Protein AF-A0A6V8CPL1-F1 (afdb_monomer_lite)

Secondary structure (DSSP, 8-state):
---EEEEEEEEPPPTTGGGS-GGGSPPEEEEEEEEE-HHHHTTSPPPEEEE-TTS-EEEEEEEETTS-B--SPPPP-B--SPPPHHHHHS--S--PPPPTHHHHHHHHHHHHHHHHHHHHHHHHHHHHHHHTTPPPSS--EEEETTEEEEHHHHHHHHHHHHHHHHHHHHHHHHHHHHHHHHHSPPPPPEEEE-S--BTTS---EEEE-S---TT------------PPPPHHHHHHHTT--TTSPPSTTPPS---S--STTTS-S-S-S-----

Foldseek 3Di:
DWKKWKKKWFQAAFPPNVVDQSVPADIFMDTPDTRADPVRVLVDQFWDWDADPSGGIITIWMATPVRDTDPDGRDKDFDPDDDDVVVVLFDADDDDDQDCLLVVLVVLQVVLVVVVVVVVVLLVCVVVCVVVVNDDDQQDWDDDDPDTDGSVCVVSVVSNCVSVVSVVVSVVVVVVVVVVCVVPPADGWDKAWDPTDIPPDDTDIDIHRPDDDPPDDDDDDDDDDDDADDDQVRQCVSVVHDPPDDRRPRHDDDDDPQLGQRSPPVPPPPDDNDD

Sequence (275 aa):
MSEWAVIHRVRYPPFDDKRIKADAAPIAETIVKSNLDDDQVLKCLPPYKIQSDQGWLIERVITNQEGADLEKMTVLRVDERPFVELINQQRRGWYILPNNLHRYARSMISAAVIFLLSTLVYLFLEPLLSEIGIPSFGTKSIQIGLLDYPILSIIVVPVIMLPIGLRLVANFVDLKRQQDFFQSPVEQPKIEFSTSIISGQPLKGTIEIPNQLPDWKSMSVHWQVGTLPPSRSALIDISNSTHNSQPPPGLSTPLPHHWEAGLDDGTAGGEDAPL

pLDDT: mean 76.83, std 13.87, range [30.2, 94.12]

Structure (mmCIF, N/CA/C/O backbone):
data_AF-A0A6V8CPL1-F1
#
_entry.id   AF-A0A6V8CPL1-F1
#
loop_
_atom_site.group_PDB
_atom_site.id
_atom_site.type_symbol
_atom_site.label_atom_id
_atom_site.label_alt_id
_atom_site.label_comp_id
_atom_site.label_asym_id
_atom_site.label_entity_id
_atom_site.label_seq_id
_atom_site.pdbx_PDB_ins_code
_atom_site.Cartn_x
_atom_site.Cartn_y
_atom_site.Cartn_z
_atom_site.occupancy
_atom_site.B_iso_or_equiv
_atom_site.auth_seq_id
_atom_site.auth_comp_id
_atom_site.auth_asym_id
_atom_site.auth_atom_id
_atom_site.pdbx_PDB_model_num
ATOM 1 N N . MET A 1 1 ? -35.150 -13.590 30.595 1.00 54.28 1 MET A N 1
ATOM 2 C CA . MET A 1 1 ? -33.932 -12.770 30.491 1.00 54.28 1 MET A CA 1
ATOM 3 C C . MET A 1 1 ? -33.305 -13.147 29.176 1.00 54.28 1 MET A C 1
ATOM 5 O O . MET A 1 1 ? -33.050 -14.327 28.969 1.00 54.28 1 MET A O 1
ATOM 9 N N . SER A 1 2 ? -33.232 -12.198 28.255 1.00 63.59 2 SER A N 1
ATOM 10 C CA . SER A 1 2 ? -32.629 -12.404 26.945 1.00 63.59 2 SER A CA 1
ATOM 11 C C . SER A 1 2 ? -31.120 -12.458 27.144 1.00 63.59 2 SER A C 1
ATOM 13 O O . SER A 1 2 ? -30.519 -11.475 27.561 1.00 63.59 2 SER A O 1
ATOM 15 N N . GLU A 1 3 ? -30.511 -13.614 26.900 1.00 82.75 3 GLU A N 1
ATOM 16 C CA . GLU A 1 3 ? -29.056 -13.713 26.891 1.00 82.75 3 GLU A CA 1
ATOM 17 C C . GLU A 1 3 ? -28.532 -13.382 25.497 1.00 82.75 3 GLU A C 1
ATOM 19 O O . GLU A 1 3 ? -29.014 -13.897 24.483 1.00 82.75 3 GLU A O 1
ATOM 24 N N . TRP A 1 4 ? -27.513 -12.536 25.464 1.00 84.56 4 TRP A N 1
ATOM 25 C CA . TRP A 1 4 ? -26.885 -12.075 24.240 1.00 84.56 4 TRP A CA 1
ATOM 26 C C . TRP A 1 4 ? -25.419 -12.489 24.174 1.00 84.56 4 TRP A C 1
ATOM 28 O O . TRP A 1 4 ? -24.722 -12.604 25.191 1.00 84.56 4 TRP A O 1
ATOM 38 N N . ALA A 1 5 ? -24.936 -12.658 22.949 1.00 87.19 5 ALA A N 1
ATOM 39 C CA . ALA A 1 5 ? -23.548 -12.943 22.637 1.00 87.19 5 ALA A CA 1
ATOM 40 C C . ALA A 1 5 ? -22.991 -11.907 21.655 1.00 87.19 5 ALA A C 1
ATOM 42 O O . ALA A 1 5 ? -23.658 -11.502 20.707 1.00 87.19 5 ALA A O 1
ATOM 43 N N . VAL A 1 6 ? -21.744 -11.493 21.880 1.00 87.81 6 VAL A N 1
ATOM 44 C CA . VAL A 1 6 ? -20.979 -10.645 20.961 1.00 87.81 6 VAL A CA 1
ATOM 45 C C . VAL A 1 6 ? -20.089 -11.545 20.120 1.00 87.81 6 VAL A C 1
ATOM 47 O O . VAL A 1 6 ? -19.146 -12.149 20.640 1.00 87.81 6 VAL A O 1
ATOM 50 N N . ILE A 1 7 ? -20.364 -11.5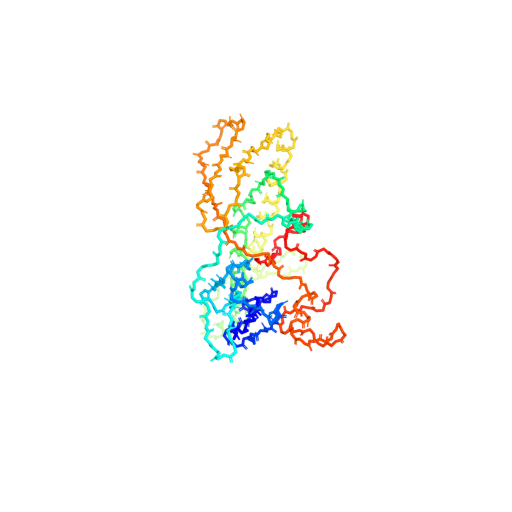88 18.822 1.00 88.62 7 ILE A N 1
ATOM 51 C CA . ILE A 1 7 ? -19.659 -12.407 17.840 1.00 88.62 7 ILE A CA 1
ATOM 52 C C . ILE A 1 7 ? -18.843 -11.483 16.940 1.00 88.62 7 ILE A C 1
ATOM 54 O O . ILE A 1 7 ? -19.349 -10.483 16.426 1.00 88.62 7 ILE A O 1
ATOM 58 N N . HIS A 1 8 ? -17.560 -11.785 16.758 1.00 88.56 8 HIS A N 1
ATOM 59 C CA . HIS A 1 8 ? -16.737 -11.141 15.733 1.00 88.56 8 HIS A CA 1
ATOM 60 C C . HIS A 1 8 ? -16.607 -12.095 14.554 1.00 88.56 8 HIS A C 1
ATOM 62 O O . HIS A 1 8 ? -16.223 -13.250 14.734 1.00 88.56 8 HIS A O 1
ATOM 68 N N . ARG A 1 9 ? -16.927 -11.601 13.359 1.00 88.19 9 ARG A N 1
ATOM 69 C CA . ARG A 1 9 ? -16.790 -12.311 12.089 1.00 88.19 9 ARG A CA 1
ATOM 70 C C . ARG A 1 9 ? -15.708 -11.637 11.266 1.00 88.19 9 ARG A C 1
ATOM 72 O O . ARG A 1 9 ? -15.749 -10.423 11.053 1.00 88.19 9 ARG A O 1
ATOM 79 N N . VAL A 1 10 ? -14.735 -12.416 10.813 1.00 84.75 10 VAL A N 1
ATOM 80 C CA . VAL A 1 10 ? -13.583 -11.910 10.070 1.00 84.75 10 VAL A CA 1
ATOM 81 C C . VAL A 1 10 ? -13.352 -12.760 8.829 1.00 84.75 10 VAL A C 1
ATOM 83 O O . VAL A 1 10 ? -13.203 -13.978 8.891 1.00 84.75 10 VAL A O 1
ATOM 86 N N . ARG A 1 11 ? -13.272 -12.079 7.692 1.00 83.38 11 ARG A N 1
ATOM 87 C CA . ARG A 1 11 ? -12.757 -12.568 6.419 1.00 83.38 11 ARG A CA 1
ATOM 88 C C . ARG A 1 11 ? -11.744 -11.536 5.941 1.00 83.38 11 ARG A C 1
ATOM 90 O O . ARG A 1 11 ? -12.114 -10.509 5.370 1.00 83.38 11 ARG A O 1
ATOM 97 N N . TYR A 1 12 ? -10.479 -11.795 6.240 1.00 74.31 12 TYR A N 1
ATOM 98 C CA . TYR A 1 12 ? -9.392 -10.839 6.051 1.00 74.31 12 TYR A CA 1
ATOM 99 C C . TYR A 1 12 ? -8.564 -11.174 4.799 1.00 74.31 12 TYR A C 1
ATOM 101 O O . TYR A 1 12 ? -8.333 -12.364 4.555 1.00 74.31 12 TYR A O 1
ATOM 109 N N . PRO A 1 13 ? -8.139 -10.170 4.005 1.00 67.38 13 PRO A N 1
ATOM 110 C CA . PRO A 1 13 ? -7.312 -10.402 2.834 1.00 67.38 13 PRO A CA 1
ATOM 111 C C . PRO A 1 13 ? -5.973 -11.053 3.204 1.00 67.38 13 PRO A C 1
ATOM 113 O O . PRO A 1 13 ? -5.341 -10.681 4.193 1.00 67.38 13 PRO A O 1
ATOM 116 N N . PRO A 1 14 ? -5.520 -12.026 2.410 1.00 64.44 14 PRO A N 1
ATOM 117 C CA . PRO A 1 14 ? -4.198 -12.606 2.549 1.00 64.44 14 PRO A CA 1
ATOM 118 C C . PRO A 1 14 ? -3.114 -11.665 2.017 1.00 64.44 14 PRO A C 1
ATOM 120 O O . PRO A 1 14 ? -3.411 -10.691 1.331 1.00 64.44 14 PRO A O 1
ATOM 123 N N . PHE A 1 15 ? -1.844 -12.019 2.244 1.00 56.06 15 PHE A N 1
ATOM 124 C CA . PHE A 1 15 ? -0.691 -11.285 1.695 1.00 56.06 15 PHE A CA 1
ATOM 125 C C . PHE A 1 15 ? -0.731 -11.151 0.157 1.00 56.06 15 PHE A C 1
ATOM 127 O O . PHE A 1 15 ? -0.158 -10.225 -0.404 1.00 56.06 15 PHE A O 1
ATOM 134 N N . ASP A 1 16 ? -1.426 -12.067 -0.524 1.00 60.44 16 ASP A N 1
ATOM 135 C CA . ASP A 1 16 ? -1.647 -12.039 -1.972 1.00 60.44 16 ASP A CA 1
ATOM 136 C C . ASP A 1 16 ? -3.152 -11.990 -2.288 1.00 60.44 16 ASP A C 1
ATOM 138 O O . ASP A 1 16 ? -3.752 -12.928 -2.828 1.00 60.44 16 ASP A O 1
ATOM 142 N N . ASP A 1 17 ? -3.788 -10.898 -1.868 1.00 60.09 17 ASP A N 1
ATOM 143 C CA . ASP A 1 17 ? -5.218 -10.629 -2.040 1.00 60.09 17 ASP A CA 1
ATOM 144 C C . ASP A 1 17 ? -5.657 -10.684 -3.512 1.00 60.09 17 ASP A C 1
ATOM 146 O O . ASP A 1 17 ? -6.741 -11.173 -3.823 1.00 60.09 17 ASP A O 1
ATOM 150 N N . LYS A 1 18 ? -4.776 -10.290 -4.438 1.00 65.81 18 LYS A N 1
ATOM 151 C CA . LYS A 1 18 ? -5.001 -10.335 -5.892 1.00 65.81 18 LYS A CA 1
ATOM 152 C C . LYS A 1 18 ? -5.151 -11.756 -6.442 1.00 65.81 18 LYS A C 1
ATOM 154 O O . LYS A 1 18 ? -5.722 -11.925 -7.521 1.00 65.81 18 LYS A O 1
ATOM 159 N N . ARG A 1 19 ? -4.645 -12.780 -5.747 1.00 66.69 19 ARG A N 1
ATOM 160 C CA . ARG A 1 19 ? -4.747 -14.188 -6.178 1.00 66.69 19 ARG A CA 1
ATOM 161 C C . ARG A 1 19 ? -5.911 -14.943 -5.554 1.00 66.69 19 ARG A C 1
ATOM 163 O O . ARG A 1 19 ? -6.219 -16.042 -6.019 1.00 66.69 19 ARG A O 1
ATOM 170 N N . ILE A 1 20 ? -6.556 -14.392 -4.529 1.00 69.38 20 ILE A N 1
ATOM 171 C CA . ILE A 1 20 ? -7.612 -15.077 -3.782 1.00 69.38 20 ILE A CA 1
ATOM 172 C C . ILE A 1 20 ? -8.948 -14.364 -3.994 1.00 69.38 20 ILE A C 1
ATOM 174 O O . ILE A 1 20 ? -9.094 -13.172 -3.758 1.00 69.38 20 ILE A O 1
ATOM 178 N N . LYS A 1 21 ? -9.962 -15.125 -4.416 1.00 79.44 21 LYS A N 1
ATOM 179 C CA . LYS A 1 21 ? -11.345 -14.635 -4.483 1.00 79.44 21 LYS A CA 1
ATOM 180 C C . LYS A 1 21 ? -11.909 -14.562 -3.066 1.00 79.44 21 LYS A C 1
ATOM 182 O O . LYS A 1 21 ? -12.042 -15.609 -2.432 1.00 79.44 21 LYS A O 1
ATOM 187 N N . ALA A 1 22 ? -12.268 -13.372 -2.586 1.00 81.81 22 ALA A N 1
ATOM 188 C CA . ALA A 1 22 ? -12.713 -13.207 -1.200 1.00 81.81 22 ALA A CA 1
ATOM 189 C C . ALA A 1 22 ? -13.970 -14.034 -0.880 1.00 81.81 22 ALA A C 1
ATOM 191 O O . ALA A 1 22 ? -14.059 -14.616 0.194 1.00 81.81 22 ALA A O 1
ATOM 192 N N . ASP A 1 23 ? -14.903 -14.173 -1.825 1.00 82.00 23 ASP A N 1
ATOM 193 C CA . ASP A 1 23 ? -16.120 -14.976 -1.628 1.00 82.00 23 ASP A CA 1
ATOM 194 C C . ASP A 1 23 ? -15.852 -16.466 -1.391 1.00 82.00 23 ASP A C 1
ATOM 196 O O . ASP A 1 23 ? -16.656 -17.144 -0.754 1.00 82.00 23 ASP A O 1
ATOM 200 N N . ALA A 1 24 ? -14.717 -16.977 -1.876 1.00 79.94 24 ALA A N 1
ATOM 201 C CA . ALA A 1 24 ? -14.298 -18.354 -1.639 1.00 79.94 24 ALA A CA 1
ATOM 202 C C . ALA A 1 24 ? -13.565 -18.527 -0.296 1.00 79.94 24 ALA A C 1
ATOM 204 O O . ALA A 1 24 ? -13.341 -19.661 0.129 1.00 79.94 24 ALA A O 1
ATOM 205 N N . ALA A 1 25 ? -13.175 -17.433 0.368 1.00 78.81 25 ALA A N 1
ATOM 206 C CA . ALA A 1 25 ? -12.501 -17.488 1.657 1.00 78.81 25 ALA A CA 1
ATOM 207 C C . ALA A 1 25 ? -13.517 -17.724 2.797 1.00 78.81 25 ALA A C 1
ATOM 209 O O . ALA A 1 25 ? -14.564 -17.058 2.849 1.00 78.81 25 ALA A O 1
ATOM 210 N N . PRO A 1 26 ? -13.223 -18.648 3.733 1.00 80.88 26 PRO A N 1
ATOM 211 C CA . PRO A 1 26 ? -14.100 -18.905 4.867 1.00 80.88 26 PRO A CA 1
ATOM 212 C C . PRO A 1 26 ? -14.205 -17.667 5.763 1.00 80.88 26 PRO A C 1
ATOM 214 O O . PRO A 1 26 ? -13.250 -16.903 5.911 1.00 80.88 26 PRO A O 1
ATOM 217 N N . ILE A 1 27 ? -15.381 -17.476 6.361 1.00 85.44 27 ILE A N 1
ATOM 218 C CA . ILE A 1 27 ? -15.573 -16.497 7.431 1.00 85.44 27 ILE A CA 1
ATOM 219 C C . ILE A 1 27 ? -15.215 -17.202 8.727 1.00 85.44 27 ILE A C 1
ATOM 221 O O . ILE A 1 27 ? -15.754 -18.265 9.028 1.00 85.44 27 ILE A O 1
ATOM 225 N N . ALA A 1 28 ? -14.295 -16.613 9.473 1.00 82.75 28 ALA A N 1
ATOM 226 C CA . ALA A 1 28 ? -13.903 -17.125 10.763 1.00 82.75 28 ALA A CA 1
ATOM 227 C C . ALA A 1 28 ? -14.633 -16.336 11.859 1.00 82.75 28 ALA A C 1
ATOM 229 O O . ALA A 1 28 ? -14.748 -15.109 11.786 1.00 82.75 28 ALA A O 1
ATOM 230 N N . GLU A 1 29 ? -15.182 -17.052 12.837 1.00 86.25 29 GLU A N 1
ATOM 231 C CA . GLU A 1 29 ? -16.068 -16.495 13.858 1.00 86.25 29 GLU A CA 1
ATOM 232 C C . GLU A 1 29 ? -15.499 -16.747 15.250 1.00 86.25 29 GLU A C 1
ATOM 234 O O . GLU A 1 29 ? -14.996 -17.831 15.542 1.00 86.25 29 GLU A O 1
ATOM 239 N N . THR A 1 30 ? -15.600 -15.754 16.130 1.00 83.69 30 THR A N 1
ATOM 240 C CA . THR A 1 30 ? -15.226 -15.907 17.536 1.00 83.69 30 THR A CA 1
ATOM 241 C C . THR A 1 30 ? -16.237 -15.237 18.454 1.00 83.69 30 THR A C 1
ATOM 243 O O . THR A 1 30 ? -16.719 -14.132 18.183 1.00 83.69 30 THR A O 1
ATOM 246 N N . ILE A 1 31 ? -16.570 -15.916 19.551 1.00 85.25 31 ILE A N 1
ATOM 247 C CA . ILE A 1 31 ? -17.464 -15.399 20.586 1.00 85.25 31 ILE A CA 1
ATOM 248 C C . ILE A 1 31 ? -16.600 -14.664 21.606 1.00 85.25 31 ILE A C 1
ATOM 250 O O . ILE A 1 31 ? -15.838 -15.272 22.352 1.00 85.25 31 ILE A O 1
ATOM 254 N N . VAL A 1 32 ? -16.719 -13.339 21.643 1.00 84.00 32 VAL A N 1
ATOM 255 C CA . VAL A 1 32 ? -15.903 -12.488 22.523 1.00 84.00 32 VAL A CA 1
ATOM 256 C C . VAL A 1 32 ? -16.516 -12.379 23.914 1.00 84.00 32 VAL A C 1
ATOM 258 O O . VAL A 1 32 ? -15.802 -12.307 24.913 1.00 84.00 32 VAL A O 1
ATOM 261 N N . LYS A 1 33 ? -17.848 -12.329 23.983 1.00 83.88 33 LYS A N 1
ATOM 262 C CA . LYS A 1 33 ? -18.622 -12.304 25.229 1.00 83.88 33 LYS A CA 1
ATOM 263 C C . LYS A 1 33 ? -19.918 -13.073 25.030 1.00 83.88 33 LYS A C 1
ATOM 265 O O . LYS A 1 33 ? -20.540 -12.939 23.982 1.00 83.88 33 LYS A O 1
ATOM 270 N N . SER A 1 34 ? -20.331 -13.815 26.045 1.00 84.75 34 SER A N 1
ATOM 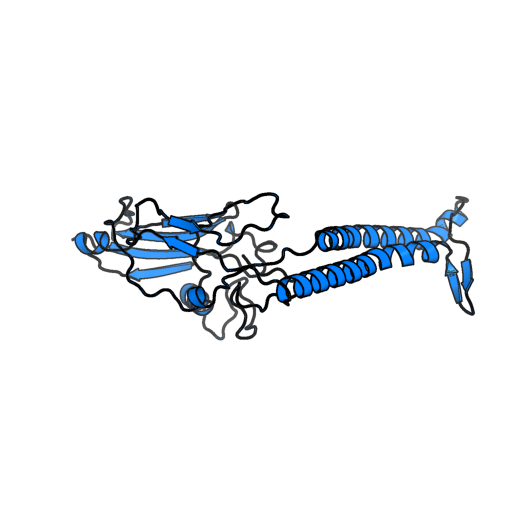271 C CA . SER A 1 34 ? -21.589 -14.561 26.085 1.00 84.75 34 SER A CA 1
ATOM 272 C C . SER A 1 34 ? -22.346 -14.256 27.378 1.00 84.75 34 SER A C 1
ATOM 274 O O . SER A 1 34 ? -21.771 -13.692 28.312 1.00 84.75 34 SER A O 1
ATOM 276 N N . ASN A 1 35 ? -23.619 -14.649 27.428 1.00 83.31 35 ASN A N 1
ATOM 277 C CA . ASN A 1 35 ? -24.498 -14.546 28.599 1.00 83.31 35 ASN A CA 1
ATOM 278 C C . ASN A 1 35 ? -24.653 -13.103 29.108 1.00 83.31 35 ASN A C 1
ATOM 280 O O . ASN A 1 35 ? -24.661 -12.851 30.313 1.00 83.31 35 ASN A O 1
ATOM 284 N N . LEU A 1 36 ? -24.726 -12.145 28.181 1.00 83.44 36 LEU A N 1
ATOM 285 C CA . LEU A 1 36 ? -24.971 -10.745 28.509 1.00 83.44 36 LEU A CA 1
ATOM 286 C C . LEU A 1 36 ? -26.471 -10.511 28.671 1.00 83.44 36 LEU A C 1
ATOM 288 O O . LEU A 1 36 ? -27.246 -10.917 27.811 1.00 83.44 36 LEU A O 1
ATOM 292 N N . ASP A 1 37 ? -26.855 -9.818 29.737 1.00 84.50 37 ASP A N 1
ATOM 293 C CA . ASP A 1 37 ? -28.233 -9.361 29.948 1.00 84.50 37 ASP A CA 1
ATOM 294 C C . ASP A 1 37 ? -28.527 -8.079 29.145 1.00 84.50 37 ASP A C 1
ATOM 296 O O . ASP A 1 37 ? -27.595 -7.387 28.715 1.00 84.50 37 ASP A O 1
ATOM 300 N N . ASP A 1 38 ? -29.801 -7.716 28.980 1.00 80.19 38 ASP A N 1
ATOM 301 C CA . ASP A 1 38 ? -30.233 -6.583 28.137 1.00 80.19 38 ASP A CA 1
ATOM 302 C C . ASP A 1 38 ? -29.496 -5.267 28.488 1.00 80.19 38 ASP A C 1
ATOM 304 O O . ASP A 1 38 ? -28.985 -4.556 27.615 1.00 80.19 38 ASP A O 1
ATOM 308 N N . ASP A 1 39 ? -29.330 -4.983 29.783 1.00 80.94 39 ASP A N 1
ATOM 309 C CA . ASP A 1 39 ? -28.608 -3.803 30.279 1.00 80.94 39 ASP A CA 1
ATOM 310 C C . ASP A 1 39 ? -27.087 -3.868 30.049 1.00 80.94 39 ASP A C 1
ATOM 312 O O . ASP A 1 39 ? -26.409 -2.838 29.947 1.00 80.94 39 ASP A O 1
ATOM 316 N N . GLN A 1 40 ? -26.510 -5.070 30.005 1.00 82.06 40 GLN A N 1
ATOM 317 C CA . GLN A 1 40 ? -25.075 -5.271 29.787 1.00 82.06 40 GLN A CA 1
ATOM 318 C C . GLN A 1 40 ? -24.709 -5.155 28.307 1.00 82.06 40 GLN A C 1
ATOM 320 O O . GLN A 1 40 ? -23.635 -4.649 27.967 1.00 82.06 40 GLN A O 1
ATOM 325 N N . VAL A 1 41 ? -25.614 -5.567 27.423 1.00 81.69 41 VAL A N 1
ATOM 326 C CA . VAL A 1 41 ? -25.470 -5.429 25.972 1.00 81.69 41 VAL A CA 1
ATOM 327 C C . VAL A 1 41 ? -25.446 -3.974 25.555 1.00 81.69 41 VAL A C 1
ATOM 329 O O . VAL A 1 41 ? -24.572 -3.568 24.790 1.00 81.69 41 VAL A O 1
ATOM 332 N N . LEU A 1 42 ? -26.331 -3.159 26.128 1.00 80.25 42 LEU A N 1
ATOM 333 C CA . LEU A 1 42 ? -26.366 -1.720 25.875 1.00 80.25 42 LEU A CA 1
ATOM 334 C C . LEU A 1 42 ? -25.060 -1.008 26.269 1.00 80.25 42 LEU A C 1
ATOM 336 O O . LEU A 1 42 ? -24.765 0.058 25.731 1.00 80.25 42 LEU A O 1
ATOM 340 N N . LYS A 1 43 ? -24.255 -1.603 27.162 1.00 80.00 43 LYS A N 1
ATOM 341 C CA . LYS A 1 43 ? -22.933 -1.101 27.584 1.00 80.00 43 LYS A CA 1
ATOM 342 C C . LYS A 1 43 ? -21.771 -1.605 26.718 1.00 80.00 43 LYS A C 1
ATOM 344 O O . LYS A 1 43 ? -20.628 -1.185 26.932 1.00 80.00 43 LYS A O 1
ATOM 349 N N . CYS A 1 44 ? -22.022 -2.521 25.783 1.00 80.19 44 CYS A N 1
ATOM 350 C CA . CYS A 1 44 ? -21.011 -3.024 24.857 1.00 80.19 44 CYS A CA 1
ATOM 351 C C . CYS A 1 44 ? -20.762 -2.042 23.704 1.00 80.19 44 CYS A C 1
ATOM 353 O O . CYS A 1 44 ? -21.515 -1.099 23.473 1.00 80.19 44 CYS A O 1
ATOM 355 N N . LEU A 1 45 ? -19.662 -2.248 22.978 1.00 79.38 45 LEU A N 1
ATOM 356 C CA . LEU A 1 45 ? -19.396 -1.480 21.762 1.00 79.38 45 LEU A CA 1
ATOM 357 C C . LEU A 1 45 ? -20.436 -1.827 20.692 1.00 79.38 45 LEU A C 1
ATOM 359 O O . LEU A 1 45 ? -20.848 -2.989 20.629 1.00 79.38 45 LEU A O 1
ATOM 363 N N . PRO A 1 46 ? -20.812 -0.868 19.832 1.00 81.81 46 PRO A N 1
ATOM 364 C CA . PRO A 1 46 ? -21.883 -1.082 18.876 1.00 81.81 46 PRO A CA 1
ATOM 365 C C . PRO A 1 46 ? -21.531 -2.169 17.854 1.00 81.81 46 PRO A C 1
ATOM 367 O O . PRO A 1 46 ? -20.335 -2.409 17.593 1.00 81.81 46 PRO A O 1
ATOM 370 N N . PRO A 1 47 ? -22.557 -2.819 17.274 1.00 85.19 47 PRO A N 1
ATOM 371 C CA . PRO A 1 47 ? -22.370 -3.645 16.096 1.00 85.19 47 PRO A CA 1
ATOM 372 C C . PRO A 1 47 ? -21.853 -2.773 14.948 1.00 85.19 47 PRO A C 1
ATOM 374 O O . PRO A 1 47 ? -22.196 -1.595 14.828 1.00 85.19 47 PRO A O 1
ATOM 377 N N . TYR A 1 48 ? -20.983 -3.338 14.122 1.00 85.56 48 TYR A N 1
ATOM 378 C CA . TYR A 1 48 ? -20.455 -2.650 12.949 1.00 85.56 48 TYR A CA 1
ATOM 379 C C . TYR A 1 48 ? -20.142 -3.659 11.859 1.00 85.56 48 TYR A C 1
ATOM 381 O O . TYR A 1 48 ? -19.837 -4.816 12.149 1.00 85.56 48 TYR A O 1
ATOM 389 N N . LYS A 1 49 ? -20.162 -3.190 10.614 1.00 87.31 49 LYS A N 1
ATOM 390 C CA . LYS A 1 49 ? -19.803 -3.979 9.444 1.00 87.31 49 LYS A CA 1
ATOM 391 C C . LYS A 1 49 ? -18.940 -3.140 8.512 1.00 87.31 49 LYS A C 1
ATOM 393 O O . LYS A 1 49 ? -19.387 -2.113 8.011 1.00 87.31 49 LYS A O 1
ATOM 398 N N . ILE A 1 50 ? -17.706 -3.579 8.296 1.00 85.38 50 ILE A N 1
ATOM 399 C CA . ILE A 1 50 ? -16.799 -3.042 7.281 1.00 85.38 50 ILE A CA 1
ATOM 400 C C . ILE A 1 50 ? -16.652 -4.125 6.220 1.00 85.38 50 ILE A C 1
ATOM 402 O O . ILE A 1 50 ? -16.142 -5.208 6.506 1.00 85.38 50 ILE A O 1
ATOM 406 N N . GLN A 1 51 ? -17.123 -3.843 5.009 1.00 86.56 51 GLN A N 1
ATOM 407 C CA . GLN A 1 51 ? -17.078 -4.777 3.890 1.00 86.56 51 GLN A CA 1
ATOM 408 C C . GLN A 1 51 ? -16.460 -4.096 2.669 1.00 86.56 51 GLN A C 1
ATOM 410 O O . GLN A 1 51 ? -16.786 -2.948 2.375 1.00 86.56 51 GLN A O 1
ATOM 415 N N . SER A 1 52 ? -15.570 -4.801 1.973 1.00 83.81 52 SER A N 1
ATOM 416 C CA . SER A 1 52 ? -15.023 -4.352 0.691 1.00 83.81 52 SER A CA 1
ATOM 417 C C . SER A 1 52 ? -15.872 -4.838 -0.481 1.00 83.81 52 SER A C 1
ATOM 419 O O . SER A 1 52 ? -16.544 -5.868 -0.386 1.00 83.81 52 SER A O 1
ATOM 421 N N . ASP A 1 53 ? -15.758 -4.155 -1.621 1.00 84.25 53 ASP A N 1
ATOM 422 C CA . ASP A 1 53 ? -16.417 -4.548 -2.877 1.00 84.25 53 ASP A CA 1
ATOM 423 C C . ASP A 1 53 ? -16.020 -5.956 -3.343 1.00 84.25 53 ASP A C 1
ATOM 425 O O . ASP A 1 53 ? -16.784 -6.629 -4.026 1.00 84.25 53 ASP A O 1
ATOM 429 N N . GLN A 1 54 ? -14.821 -6.412 -2.964 1.00 81.75 54 GLN A N 1
ATOM 430 C CA . GLN A 1 54 ? -14.312 -7.740 -3.308 1.00 81.75 54 GLN A CA 1
ATOM 431 C C . GLN A 1 54 ? -14.897 -8.851 -2.429 1.00 81.75 54 GLN A C 1
ATOM 433 O O . GLN A 1 54 ? -14.733 -10.017 -2.769 1.00 81.75 54 GLN A O 1
ATOM 438 N N . GLY A 1 55 ? -15.546 -8.507 -1.308 1.00 83.50 55 GLY A N 1
ATOM 439 C CA . GLY A 1 55 ? -16.150 -9.460 -0.375 1.00 83.50 55 GLY A CA 1
ATOM 440 C C . GLY A 1 55 ? -15.359 -9.703 0.916 1.00 83.50 55 GLY A C 1
ATOM 441 O O . GLY A 1 55 ? -15.750 -10.575 1.692 1.00 83.50 55 GLY A O 1
ATOM 442 N N . TRP A 1 56 ? -14.276 -8.955 1.176 1.00 84.88 56 TRP A N 1
ATOM 443 C CA . TRP A 1 56 ? -13.585 -8.962 2.479 1.00 84.88 56 TRP A CA 1
ATOM 444 C C . TRP A 1 56 ? -14.471 -8.327 3.547 1.00 84.88 56 TRP A C 1
ATOM 446 O O . TRP A 1 56 ? -15.153 -7.344 3.263 1.00 84.88 56 TRP A O 1
ATOM 456 N N . LEU A 1 57 ? -14.468 -8.875 4.761 1.00 86.88 57 LEU A N 1
ATOM 457 C CA . LEU A 1 57 ? -15.453 -8.541 5.787 1.00 86.88 57 LEU A CA 1
ATOM 458 C C . LEU A 1 57 ? -14.822 -8.519 7.176 1.00 86.88 57 LEU A C 1
ATOM 460 O O . LEU A 1 57 ? -14.156 -9.468 7.581 1.00 86.88 57 LEU A O 1
ATOM 464 N N . ILE A 1 58 ? -15.105 -7.467 7.936 1.00 86.00 58 ILE A N 1
ATOM 465 C CA . ILE A 1 58 ? -14.895 -7.432 9.380 1.00 86.00 58 ILE A CA 1
ATOM 466 C C . ILE A 1 58 ? -16.178 -6.917 10.012 1.00 86.00 58 ILE A C 1
ATOM 468 O O . ILE A 1 58 ? -16.646 -5.818 9.705 1.00 86.00 58 ILE A O 1
ATOM 472 N N . GLU A 1 59 ? -16.758 -7.727 10.884 1.00 87.81 59 GLU A N 1
ATOM 473 C CA . GLU A 1 59 ? -18.071 -7.478 11.449 1.00 87.81 59 GLU A CA 1
ATOM 474 C C . GLU A 1 59 ? -18.104 -7.830 12.937 1.00 87.81 59 GLU A C 1
ATOM 476 O O . GLU A 1 59 ? -17.534 -8.827 13.386 1.00 87.81 59 GLU A O 1
ATOM 481 N N . ARG A 1 60 ? -18.803 -6.999 13.710 1.00 88.06 60 ARG A N 1
ATOM 482 C CA . ARG A 1 60 ? -19.249 -7.325 15.062 1.00 88.06 60 ARG A CA 1
ATOM 483 C C . ARG A 1 60 ? -20.762 -7.441 15.042 1.00 88.06 60 ARG A C 1
ATOM 485 O O . ARG A 1 60 ? -21.437 -6.431 14.854 1.00 88.06 60 ARG A O 1
ATOM 492 N N . VAL A 1 61 ? -21.258 -8.641 15.314 1.00 88.31 61 VAL A N 1
ATOM 493 C CA . VAL A 1 61 ? -22.683 -8.929 15.480 1.00 88.31 61 VAL A CA 1
ATOM 494 C C . VAL A 1 61 ? -22.976 -9.141 16.959 1.00 88.31 61 VAL A C 1
ATOM 496 O O . VAL A 1 61 ? -22.143 -9.661 17.706 1.00 88.31 61 VAL A O 1
ATOM 499 N N . ILE A 1 62 ? -24.152 -8.707 17.395 1.00 87.00 62 ILE A N 1
ATOM 500 C CA . ILE A 1 62 ? -24.676 -9.005 18.723 1.00 87.00 62 ILE A CA 1
ATOM 501 C C . ILE A 1 62 ? -25.972 -9.783 18.513 1.00 87.00 62 ILE A C 1
ATOM 503 O O . ILE A 1 62 ? -26.953 -9.208 18.059 1.00 87.00 62 ILE A O 1
ATOM 507 N N . THR A 1 63 ? -25.956 -11.072 18.825 1.00 86.50 63 THR A N 1
ATOM 508 C CA . THR A 1 63 ? -27.075 -12.006 18.617 1.00 86.50 63 THR A CA 1
ATOM 509 C C . THR A 1 63 ? -27.674 -12.427 19.949 1.00 86.50 63 THR A C 1
ATOM 511 O O . THR A 1 63 ? -26.928 -12.689 20.897 1.00 86.50 63 THR A O 1
ATOM 514 N N . ASN A 1 64 ? -29.000 -12.542 20.022 1.00 84.50 64 ASN A N 1
ATOM 515 C CA . ASN A 1 64 ? -29.673 -13.205 21.141 1.00 84.50 64 ASN A CA 1
ATOM 516 C C . ASN A 1 64 ? -29.712 -14.739 20.949 1.00 84.50 64 ASN A C 1
ATOM 518 O O . ASN A 1 64 ? -29.367 -15.260 19.886 1.00 84.50 64 ASN A O 1
ATOM 522 N N . GLN A 1 65 ? -30.170 -15.474 21.968 1.00 75.25 65 GLN A N 1
ATOM 523 C CA . GLN A 1 65 ? -30.372 -16.934 21.889 1.00 75.25 65 GLN A CA 1
ATOM 524 C C . GLN A 1 65 ? -31.376 -17.382 20.805 1.00 75.25 65 GLN A C 1
ATOM 526 O O . GLN A 1 65 ? -31.328 -18.527 20.364 1.00 75.25 65 GLN A O 1
ATOM 531 N N . GLU A 1 66 ? -32.275 -16.499 20.368 1.00 72.06 66 GLU A N 1
ATOM 532 C CA . GLU A 1 66 ? -33.283 -16.765 19.331 1.00 72.06 66 GLU A CA 1
ATOM 533 C C . GLU A 1 66 ? -32.759 -16.480 17.908 1.00 72.06 66 GLU A C 1
ATOM 535 O O . GLU A 1 66 ? -33.486 -16.659 16.933 1.00 72.06 66 GLU A O 1
ATOM 540 N N . GLY A 1 67 ? -31.496 -16.055 17.773 1.00 73.94 67 GLY A N 1
ATOM 541 C CA . GLY A 1 67 ? -30.859 -15.729 16.496 1.00 73.94 67 GLY A CA 1
ATOM 542 C C . GLY A 1 67 ? -31.223 -14.353 15.929 1.00 73.94 67 GLY A C 1
ATOM 543 O O . GLY A 1 67 ? -30.920 -14.084 14.770 1.00 73.94 67 GLY A O 1
ATOM 544 N N . ALA A 1 68 ? -31.866 -13.487 16.712 1.00 78.00 68 ALA A N 1
ATOM 545 C CA . ALA A 1 68 ? -32.133 -12.104 16.341 1.00 78.00 68 ALA A CA 1
ATOM 546 C C . ALA A 1 68 ? -30.918 -11.210 16.633 1.00 78.00 68 ALA A C 1
ATOM 548 O O . ALA A 1 68 ? -30.370 -11.216 17.742 1.00 78.00 68 ALA A O 1
ATOM 549 N N . ASP A 1 69 ? -30.539 -10.412 15.638 1.00 80.69 69 ASP A N 1
ATOM 550 C CA . ASP A 1 69 ? -29.464 -9.430 15.743 1.00 80.69 69 ASP A CA 1
ATOM 551 C C . ASP A 1 69 ? -29.950 -8.155 16.445 1.00 80.69 69 ASP A C 1
ATOM 553 O O . ASP A 1 69 ? -31.064 -7.667 16.229 1.00 80.69 69 ASP A O 1
ATOM 557 N N . LEU A 1 70 ? -29.091 -7.561 17.272 1.00 76.44 70 LEU A N 1
ATOM 558 C CA . LEU A 1 70 ? -29.337 -6.242 17.837 1.00 76.44 70 LEU A CA 1
ATOM 559 C C . LEU A 1 70 ? -29.134 -5.175 16.752 1.00 76.44 70 LEU A C 1
ATOM 561 O O . LEU A 1 70 ? -28.020 -4.715 16.516 1.00 76.44 70 LEU A O 1
ATOM 565 N N . GLU A 1 71 ? -30.222 -4.722 16.138 1.00 67.88 71 GLU A N 1
ATOM 566 C CA . GLU A 1 71 ? -30.180 -3.616 15.165 1.00 67.88 71 GLU A CA 1
ATOM 567 C C . GLU A 1 71 ? -29.947 -2.242 15.821 1.00 67.88 71 GLU A C 1
ATOM 569 O O . GLU A 1 71 ? -29.598 -1.264 15.157 1.00 67.88 71 GLU A O 1
ATOM 574 N N . LYS A 1 72 ? -30.151 -2.134 17.139 1.00 70.06 72 LYS A N 1
ATOM 575 C CA . LYS A 1 72 ? -30.035 -0.866 17.867 1.00 70.06 72 LYS A CA 1
ATOM 576 C C . LYS A 1 72 ? -28.580 -0.523 18.179 1.00 70.06 72 LYS A C 1
ATOM 578 O O . LYS A 1 72 ? -27.807 -1.360 18.640 1.00 70.06 72 LYS A O 1
ATOM 583 N N . MET A 1 73 ? -28.243 0.757 18.014 1.00 68.94 73 MET A N 1
ATOM 584 C CA . MET A 1 73 ? -26.969 1.308 18.473 1.00 68.94 73 MET A CA 1
ATOM 585 C C . MET A 1 73 ? -26.864 1.177 19.998 1.00 68.94 73 MET A C 1
ATOM 587 O O . MET A 1 73 ? -27.825 1.467 20.716 1.00 68.94 73 MET A O 1
ATOM 591 N N . THR A 1 74 ? -25.698 0.761 20.494 1.00 77.94 74 THR A N 1
ATOM 592 C CA . THR A 1 74 ? -25.422 0.743 21.935 1.00 77.94 74 THR A CA 1
ATOM 593 C C . THR A 1 74 ? -25.292 2.167 22.486 1.00 77.94 74 THR A C 1
ATOM 595 O O . THR A 1 74 ? -25.277 3.151 21.738 1.00 77.94 74 THR A O 1
ATOM 598 N N . VAL A 1 75 ? -25.240 2.305 23.812 1.00 79.00 75 VAL A N 1
ATOM 599 C CA . VAL A 1 75 ? -25.164 3.617 24.468 1.00 79.00 75 VAL A CA 1
ATOM 600 C C . VAL A 1 75 ? -23.870 4.335 24.073 1.00 79.00 75 VAL A C 1
ATOM 602 O O . VAL A 1 75 ? -22.796 3.732 24.029 1.00 79.00 75 VAL A O 1
ATOM 605 N N . LEU A 1 76 ? -23.977 5.644 23.812 1.00 76.56 76 LEU A N 1
ATOM 606 C CA . LEU A 1 76 ? -22.833 6.516 23.537 1.00 76.56 76 LEU A CA 1
ATOM 607 C C . LEU A 1 76 ? -21.809 6.397 24.673 1.00 76.56 76 LEU A C 1
ATOM 609 O O . LEU A 1 76 ? -22.139 6.592 25.845 1.00 76.56 76 LEU A O 1
ATOM 613 N N . ARG A 1 77 ? -20.559 6.094 24.330 1.00 76.62 77 ARG A N 1
ATOM 614 C CA . ARG A 1 77 ? -19.493 5.887 25.311 1.00 76.62 77 ARG A CA 1
ATOM 615 C C . ARG A 1 77 ? -18.166 6.426 24.794 1.00 76.62 77 ARG A C 1
ATOM 617 O O . ARG A 1 77 ? -17.902 6.389 23.591 1.00 76.62 77 ARG A O 1
ATOM 624 N N . VAL A 1 78 ? -17.341 6.889 25.727 1.00 75.38 78 VAL A N 1
ATOM 625 C CA . VAL A 1 78 ? -15.913 7.137 25.515 1.00 75.38 78 VAL A CA 1
ATOM 626 C C . VAL A 1 78 ? -15.164 5.811 25.646 1.00 75.38 78 VAL A C 1
ATOM 628 O O . VAL A 1 78 ? -15.338 5.079 26.625 1.00 75.38 78 VAL A O 1
ATOM 631 N N . ASP A 1 79 ? -14.358 5.473 24.644 1.00 74.62 79 ASP A N 1
ATOM 632 C CA . ASP A 1 79 ? -13.465 4.322 24.737 1.00 74.62 79 ASP A CA 1
ATOM 633 C C . ASP A 1 79 ? -12.220 4.717 25.538 1.00 74.62 79 ASP A C 1
ATOM 635 O O . ASP A 1 79 ? -11.404 5.512 25.084 1.00 74.62 79 ASP A O 1
ATOM 639 N N . GLU A 1 80 ? -12.109 4.191 26.755 1.00 75.06 80 GLU A N 1
ATOM 640 C CA . GLU A 1 80 ? -10.994 4.460 27.675 1.00 75.06 80 GLU A CA 1
ATOM 641 C C . GLU A 1 80 ? -9.884 3.406 27.567 1.00 75.06 80 GLU A C 1
ATOM 643 O O . GLU A 1 80 ? -8.902 3.445 28.311 1.00 75.06 80 GLU A O 1
ATOM 648 N N . ARG A 1 81 ? -10.040 2.416 26.677 1.00 77.25 81 ARG A N 1
ATOM 649 C CA . ARG A 1 81 ? -9.028 1.375 26.504 1.00 77.25 81 ARG A CA 1
ATOM 650 C C . ARG A 1 81 ? -7.747 2.000 25.950 1.00 77.25 81 ARG A C 1
ATOM 652 O O . ARG A 1 81 ? -7.825 2.831 25.043 1.00 77.25 81 ARG A O 1
ATOM 659 N N . PRO A 1 82 ? -6.569 1.594 26.453 1.00 75.88 82 PRO A N 1
ATOM 660 C CA . PRO A 1 82 ? -5.320 2.064 25.886 1.00 75.88 82 PRO A CA 1
ATOM 661 C C . PRO A 1 82 ? -5.243 1.640 24.420 1.00 75.88 82 PRO A C 1
ATOM 663 O O . PRO A 1 82 ? -5.632 0.526 24.055 1.00 75.88 82 PRO A O 1
ATOM 666 N N . PHE A 1 83 ? -4.726 2.534 23.583 1.00 73.00 83 PHE A N 1
ATOM 667 C CA . PHE A 1 83 ? -4.374 2.176 22.219 1.00 73.00 83 PHE A CA 1
ATOM 668 C C . PHE A 1 83 ? -3.342 1.045 22.230 1.00 73.00 83 PHE A C 1
ATOM 670 O O . PHE A 1 83 ? -2.458 1.001 23.088 1.00 73.00 83 PHE A O 1
ATOM 677 N N . VAL A 1 84 ? -3.463 0.124 21.273 1.00 75.00 84 VAL A N 1
ATOM 678 C CA . VAL A 1 84 ? -2.469 -0.937 21.087 1.00 75.00 84 VAL A CA 1
ATOM 679 C C . VAL A 1 84 ? -1.126 -0.336 20.679 1.00 75.00 84 VAL A C 1
ATOM 681 O O . VAL A 1 84 ? -1.078 0.717 20.041 1.00 75.00 84 VAL A O 1
ATOM 684 N N . GLU A 1 85 ? -0.033 -1.020 21.017 1.00 71.12 85 GLU A N 1
ATOM 685 C CA . GLU A 1 85 ? 1.324 -0.517 20.782 1.00 71.12 85 GLU A CA 1
ATOM 686 C C . GLU A 1 85 ? 1.588 -0.179 19.308 1.00 71.12 85 GLU A C 1
ATOM 688 O O . GLU A 1 85 ? 2.189 0.855 19.026 1.00 71.12 85 GLU A O 1
ATOM 693 N N . LEU A 1 86 ? 1.023 -0.961 18.380 1.00 69.56 86 LEU A N 1
ATOM 694 C CA . LEU A 1 86 ? 1.075 -0.710 16.937 1.00 69.56 86 LEU A CA 1
ATOM 695 C C . LEU A 1 86 ? 0.688 0.735 16.570 1.00 69.56 86 LEU A C 1
ATOM 697 O O . LEU A 1 86 ? 1.330 1.341 15.722 1.00 69.56 86 LEU A O 1
ATOM 701 N N . ILE A 1 87 ? -0.310 1.334 17.235 1.00 71.38 87 ILE A N 1
ATOM 702 C CA . ILE A 1 87 ? -0.733 2.726 16.976 1.00 71.38 87 ILE A CA 1
ATOM 703 C C . ILE A 1 87 ? 0.349 3.728 17.395 1.00 71.38 87 ILE A C 1
ATOM 705 O O . ILE A 1 87 ? 0.517 4.767 16.760 1.00 71.38 87 ILE A O 1
ATOM 709 N N . ASN A 1 88 ? 1.091 3.434 18.461 1.00 69.31 88 ASN A N 1
ATOM 710 C CA . ASN A 1 88 ? 2.197 4.283 18.905 1.00 69.31 88 ASN A CA 1
ATOM 711 C C . ASN A 1 88 ? 3.429 4.116 18.011 1.00 69.31 88 ASN A C 1
ATOM 713 O O . ASN A 1 88 ? 4.213 5.053 17.879 1.00 69.31 88 ASN A O 1
ATOM 717 N N . GLN A 1 89 ? 3.577 2.947 17.389 1.00 66.81 89 GLN A N 1
ATOM 718 C CA . GLN A 1 89 ? 4.630 2.663 16.422 1.00 66.81 89 GLN A CA 1
ATOM 719 C C . GLN A 1 89 ? 4.296 3.176 15.009 1.00 66.81 89 GLN A C 1
ATOM 721 O O . GLN A 1 89 ? 5.186 3.252 14.159 1.00 66.81 89 GLN A O 1
ATOM 726 N N . GLN A 1 90 ? 3.044 3.581 14.748 1.00 66.25 90 GLN A N 1
ATOM 727 C CA . GLN A 1 90 ? 2.685 4.237 13.495 1.00 66.25 90 GLN A CA 1
ATOM 728 C C . GLN A 1 90 ? 3.507 5.509 13.315 1.00 66.25 90 GLN A C 1
ATOM 730 O O . GLN A 1 90 ? 3.529 6.421 14.145 1.00 66.25 90 GLN A O 1
ATOM 735 N N . ARG A 1 91 ? 4.177 5.567 12.174 1.00 64.00 91 ARG A N 1
ATOM 736 C CA . ARG A 1 91 ? 5.066 6.653 11.800 1.00 64.00 91 ARG A CA 1
ATOM 737 C C . ARG A 1 91 ? 4.297 7.976 11.677 1.00 64.00 91 ARG A C 1
ATOM 739 O O . ARG A 1 91 ? 3.414 8.135 10.830 1.00 64.00 91 ARG A O 1
ATOM 746 N N . ARG A 1 92 ? 4.688 8.958 12.489 1.00 68.38 92 ARG A N 1
ATOM 747 C CA . ARG A 1 92 ? 4.181 10.336 12.440 1.00 68.38 92 ARG A CA 1
ATOM 748 C C . ARG A 1 92 ? 5.233 11.242 11.821 1.00 68.38 92 ARG A C 1
ATOM 750 O O . ARG A 1 92 ? 6.378 11.242 12.265 1.00 68.38 92 ARG A O 1
ATOM 757 N N . GLY A 1 93 ? 4.845 12.030 10.824 1.00 72.19 93 GLY A N 1
ATOM 758 C CA . GLY A 1 93 ? 5.734 13.018 10.225 1.00 72.19 93 GLY A CA 1
ATOM 759 C C . GLY A 1 93 ? 5.515 13.207 8.734 1.00 72.19 93 GLY A C 1
ATOM 760 O O . GLY A 1 93 ? 4.481 12.841 8.176 1.00 72.19 93 GLY A O 1
ATOM 761 N N . TRP A 1 94 ? 6.513 13.817 8.110 1.00 77.56 94 TRP A N 1
ATOM 762 C CA . TRP A 1 94 ? 6.524 14.105 6.686 1.00 77.56 94 TRP A CA 1
ATOM 763 C C . TRP A 1 94 ? 7.033 12.908 5.890 1.00 77.56 94 TRP A C 1
ATOM 765 O O . TRP A 1 94 ? 7.997 12.254 6.282 1.00 77.56 94 TRP A O 1
ATOM 775 N N . TYR A 1 95 ? 6.415 12.681 4.734 1.00 77.00 95 TYR A N 1
ATOM 776 C CA . TYR A 1 95 ? 6.868 11.698 3.760 1.00 77.00 95 TYR A CA 1
ATOM 777 C C . TYR A 1 95 ? 7.145 12.374 2.437 1.00 77.00 95 TYR A C 1
ATOM 779 O O . TYR A 1 95 ? 6.366 13.203 1.961 1.00 77.00 95 TYR A O 1
ATOM 787 N N . ILE A 1 96 ? 8.246 11.970 1.819 1.00 79.12 96 ILE A N 1
ATOM 788 C CA . ILE A 1 96 ? 8.560 12.364 0.457 1.00 79.12 96 ILE A CA 1
ATOM 789 C C . ILE A 1 96 ? 7.914 11.334 -0.454 1.00 79.12 96 ILE A C 1
ATOM 791 O O . ILE A 1 96 ? 8.241 10.149 -0.404 1.00 79.12 96 ILE A O 1
ATOM 795 N N . LEU A 1 97 ? 6.984 11.791 -1.287 1.00 80.19 97 LEU A N 1
ATOM 796 C CA . LEU A 1 97 ? 6.406 10.933 -2.310 1.00 80.19 97 LEU A CA 1
ATOM 797 C C . LEU A 1 97 ? 7.490 10.551 -3.329 1.00 80.19 97 LEU A C 1
ATOM 799 O O . LEU A 1 97 ? 8.241 11.431 -3.775 1.00 80.19 97 LEU A O 1
ATOM 803 N N . PRO A 1 98 ? 7.560 9.268 -3.727 1.00 77.62 98 PRO A N 1
ATOM 804 C CA . PRO A 1 98 ? 8.540 8.813 -4.698 1.00 77.62 98 PRO A CA 1
ATOM 805 C C . PRO A 1 98 ? 8.335 9.533 -6.028 1.00 77.62 98 PRO A C 1
ATOM 807 O O . PRO A 1 98 ? 7.216 9.894 -6.411 1.00 77.62 98 PRO A O 1
ATOM 810 N N . ASN A 1 99 ? 9.418 9.732 -6.769 1.00 82.62 99 ASN A N 1
ATOM 811 C CA . ASN A 1 99 ? 9.327 10.369 -8.071 1.00 82.62 99 ASN A CA 1
ATOM 812 C C . ASN A 1 99 ? 8.461 9.549 -9.053 1.00 82.62 99 ASN A C 1
ATOM 814 O O . ASN A 1 99 ? 8.589 8.330 -9.174 1.00 82.62 99 ASN A O 1
ATOM 818 N N . ASN A 1 100 ? 7.630 10.239 -9.843 1.00 85.12 100 ASN A N 1
ATOM 819 C CA . ASN A 1 100 ? 6.839 9.648 -10.926 1.00 85.12 100 ASN A CA 1
ATOM 820 C C . ASN A 1 100 ? 7.690 8.896 -11.970 1.00 85.12 100 ASN A C 1
ATOM 822 O O . ASN A 1 100 ? 7.158 8.036 -12.671 1.00 85.12 100 ASN A O 1
ATOM 826 N N . LEU A 1 101 ? 8.999 9.169 -12.060 1.00 85.50 101 LEU A N 1
ATOM 827 C CA . LEU A 1 101 ? 9.940 8.406 -12.891 1.00 85.50 101 LEU A CA 1
ATOM 828 C C . LEU A 1 101 ? 9.909 6.897 -12.606 1.00 85.50 101 LEU A C 1
ATOM 830 O O . LEU A 1 101 ? 10.023 6.111 -13.544 1.00 85.50 101 LEU A O 1
ATOM 834 N N . HIS A 1 102 ? 9.660 6.477 -11.362 1.00 83.62 102 HIS A N 1
ATOM 835 C CA . HIS A 1 102 ? 9.509 5.056 -11.020 1.00 83.62 102 HIS A CA 1
ATOM 836 C C . HIS A 1 102 ? 8.321 4.405 -11.729 1.00 83.62 102 HIS A C 1
ATOM 838 O O . HIS A 1 102 ? 8.417 3.267 -12.193 1.00 83.62 102 HIS A O 1
ATOM 844 N N . ARG A 1 103 ? 7.209 5.140 -11.866 1.00 84.88 103 ARG A N 1
ATOM 845 C CA . ARG A 1 103 ? 6.011 4.675 -12.578 1.00 84.88 103 ARG A CA 1
ATOM 846 C C . ARG A 1 103 ? 6.309 4.468 -14.061 1.00 84.88 103 ARG A C 1
ATOM 848 O O . ARG A 1 103 ? 5.960 3.423 -14.605 1.00 84.88 103 ARG A O 1
ATOM 855 N N . TYR A 1 104 ? 6.974 5.437 -14.689 1.00 86.25 104 TYR A N 1
ATOM 856 C CA . TYR A 1 104 ? 7.367 5.351 -16.097 1.00 86.25 104 TYR A CA 1
ATOM 857 C C . TYR A 1 104 ? 8.387 4.233 -16.340 1.00 86.25 104 TYR A C 1
ATOM 859 O O . TYR A 1 104 ? 8.251 3.479 -17.299 1.00 86.25 104 TYR A O 1
ATOM 867 N N . ALA A 1 105 ? 9.365 4.066 -15.444 1.00 86.62 105 ALA A N 1
ATOM 868 C CA . ALA A 1 105 ? 10.334 2.976 -15.533 1.00 86.62 105 ALA A CA 1
ATOM 869 C C . ALA A 1 105 ? 9.626 1.620 -15.498 1.00 86.62 105 ALA A C 1
ATOM 871 O O . ALA A 1 105 ? 9.894 0.764 -16.337 1.00 86.62 105 ALA A O 1
ATOM 872 N N . ARG A 1 106 ? 8.670 1.448 -14.574 1.00 85.25 106 ARG A N 1
ATOM 873 C CA . ARG A 1 106 ? 7.899 0.210 -14.423 1.00 85.25 106 ARG A CA 1
ATOM 874 C C . ARG A 1 106 ? 7.063 -0.113 -15.660 1.00 85.25 106 ARG A C 1
ATOM 876 O O . ARG A 1 106 ? 7.109 -1.250 -16.118 1.00 85.25 106 ARG A O 1
ATOM 883 N N . SER A 1 107 ? 6.322 0.851 -16.214 1.00 85.12 107 SER A N 1
ATOM 884 C CA . SER A 1 107 ? 5.485 0.588 -17.397 1.00 85.12 107 SER A CA 1
ATOM 885 C C . SER A 1 107 ? 6.315 0.237 -18.635 1.00 85.12 107 SER A C 1
ATOM 887 O O . SER A 1 107 ? 5.906 -0.588 -19.451 1.00 85.12 107 SER A O 1
ATOM 889 N N . MET A 1 108 ? 7.509 0.815 -18.752 1.00 89.25 108 MET A N 1
ATOM 890 C CA . MET A 1 108 ? 8.403 0.596 -19.881 1.00 89.25 108 MET A CA 1
ATOM 891 C C . MET A 1 108 ? 9.073 -0.781 -19.876 1.00 89.25 108 MET A C 1
ATOM 893 O O . MET A 1 108 ? 9.422 -1.264 -20.949 1.00 89.25 108 MET A O 1
ATOM 897 N N . ILE A 1 109 ? 9.214 -1.443 -18.717 1.00 88.81 109 ILE A N 1
ATOM 898 C CA . ILE A 1 109 ? 9.747 -2.818 -18.644 1.00 88.81 109 ILE A CA 1
ATOM 899 C C . ILE A 1 109 ? 8.899 -3.748 -19.509 1.00 88.81 109 ILE A C 1
ATOM 901 O O . ILE A 1 109 ? 9.434 -4.438 -20.372 1.00 88.81 109 ILE A O 1
ATOM 905 N N . SER A 1 110 ? 7.577 -3.724 -19.335 1.00 87.75 110 SER A N 1
ATOM 906 C CA . SER A 1 110 ? 6.672 -4.573 -20.112 1.00 87.75 110 SER A CA 1
ATOM 907 C C . SER A 1 110 ? 6.781 -4.293 -21.612 1.00 87.75 110 SER A C 1
ATOM 909 O O . SER A 1 110 ? 6.860 -5.226 -22.406 1.00 87.75 110 SER A O 1
ATOM 911 N N . ALA A 1 111 ? 6.856 -3.018 -22.007 1.00 89.88 111 ALA A N 1
ATOM 912 C CA . ALA A 1 111 ? 7.020 -2.631 -23.407 1.00 89.88 111 ALA A CA 1
ATOM 913 C C . ALA A 1 111 ? 8.362 -3.109 -23.993 1.00 89.88 111 ALA A C 1
ATOM 915 O O . ALA A 1 111 ? 8.390 -3.675 -25.085 1.00 89.88 111 ALA A O 1
ATOM 916 N N . ALA A 1 112 ? 9.461 -2.936 -23.255 1.00 90.94 112 ALA A N 1
ATOM 917 C CA . ALA A 1 112 ? 10.789 -3.384 -23.667 1.00 90.94 112 ALA A CA 1
ATOM 918 C C . ALA A 1 112 ? 10.860 -4.914 -23.798 1.00 90.94 112 ALA A C 1
ATOM 920 O O . ALA A 1 112 ? 11.441 -5.419 -24.756 1.00 90.94 112 ALA A O 1
ATOM 921 N N . VAL A 1 113 ? 10.222 -5.655 -22.886 1.00 91.38 113 VAL A N 1
ATOM 922 C CA . VAL A 1 113 ? 10.141 -7.124 -22.944 1.00 91.38 113 VAL A CA 1
ATOM 923 C C . VAL A 1 113 ? 9.330 -7.586 -24.155 1.00 91.38 113 VAL A C 1
ATOM 925 O O . VAL A 1 113 ? 9.779 -8.472 -24.879 1.00 91.38 113 VAL A O 1
ATOM 928 N N . ILE A 1 114 ? 8.174 -6.972 -24.426 1.00 92.62 114 ILE A N 1
ATOM 929 C CA . ILE A 1 114 ? 7.366 -7.285 -25.618 1.00 92.62 114 ILE A CA 1
ATOM 930 C C . ILE A 1 114 ? 8.176 -7.029 -26.894 1.00 92.62 114 ILE A C 1
ATOM 932 O O . ILE A 1 114 ? 8.181 -7.863 -27.803 1.00 92.62 114 ILE A O 1
ATOM 936 N N . PHE A 1 115 ? 8.894 -5.906 -26.955 1.00 91.88 115 PHE A N 1
ATOM 937 C CA . PHE A 1 115 ? 9.749 -5.565 -28.088 1.00 91.88 115 PHE A CA 1
ATOM 938 C C . PHE A 1 115 ? 10.894 -6.571 -28.275 1.00 91.88 115 PHE A C 1
ATOM 940 O O . PHE A 1 115 ? 11.116 -7.041 -29.392 1.00 91.88 115 PHE A O 1
ATOM 947 N N . LEU A 1 116 ? 11.570 -6.969 -27.192 1.00 91.75 116 LEU A N 1
ATOM 948 C CA . LEU A 1 116 ? 12.614 -7.997 -27.206 1.00 91.75 116 LEU A CA 1
ATOM 949 C C . LEU A 1 116 ? 12.080 -9.340 -27.717 1.00 91.75 116 LEU A C 1
ATOM 951 O O . LEU A 1 116 ? 12.679 -9.934 -28.609 1.00 91.75 116 LEU A O 1
ATOM 955 N N . LEU A 1 117 ? 10.954 -9.814 -27.180 1.00 94.12 117 LEU A N 1
ATOM 956 C CA . LEU A 1 117 ? 10.360 -11.086 -27.594 1.00 94.12 117 LEU A CA 1
ATOM 957 C C . LEU A 1 117 ? 9.952 -11.054 -29.069 1.00 94.12 117 LEU A C 1
ATOM 959 O O . LEU A 1 117 ? 10.259 -11.985 -29.807 1.00 94.12 117 LEU A O 1
ATOM 963 N N . SER A 1 118 ? 9.336 -9.957 -29.517 1.00 92.94 118 SER A N 1
ATOM 964 C CA . SER A 1 118 ? 8.951 -9.772 -30.923 1.00 92.94 118 SER A CA 1
ATOM 965 C C . SER A 1 118 ? 10.170 -9.805 -31.848 1.00 92.94 118 SER A C 1
ATOM 967 O O . SER A 1 118 ? 10.153 -10.445 -32.895 1.00 92.94 118 SER A O 1
ATOM 969 N N . THR A 1 119 ? 11.255 -9.159 -31.424 1.00 90.06 119 THR A N 1
ATOM 970 C CA . THR A 1 119 ? 12.537 -9.136 -32.132 1.00 90.06 119 THR A CA 1
ATOM 971 C C . THR A 1 119 ? 13.168 -10.526 -32.209 1.00 90.06 119 THR A C 1
ATOM 973 O O . THR A 1 119 ? 13.650 -10.929 -33.266 1.00 90.06 119 THR A O 1
ATOM 976 N N . LEU A 1 120 ? 13.155 -11.276 -31.107 1.00 89.25 120 LEU A N 1
ATOM 977 C CA . LEU A 1 120 ? 13.710 -12.625 -31.058 1.00 89.25 120 LEU A CA 1
ATOM 978 C C . LEU A 1 120 ? 12.926 -13.584 -31.961 1.00 89.25 120 LEU A C 1
ATOM 980 O O . LEU A 1 120 ? 13.527 -14.348 -32.710 1.00 89.25 120 LEU A O 1
ATOM 984 N N . VAL A 1 121 ? 11.592 -13.503 -31.935 1.00 92.81 121 VAL A N 1
ATOM 985 C CA . VAL A 1 121 ? 10.720 -14.267 -32.838 1.00 92.81 121 VAL A CA 1
ATOM 986 C C . VAL A 1 121 ? 10.996 -13.898 -34.294 1.00 92.81 121 VAL A C 1
ATOM 988 O O . VAL A 1 121 ? 11.104 -14.785 -35.134 1.00 92.81 121 VAL A O 1
ATOM 991 N N . TYR A 1 122 ? 11.167 -12.612 -34.599 1.00 89.56 122 TYR A N 1
ATOM 992 C CA . TYR A 1 122 ? 11.515 -12.159 -35.944 1.00 89.56 122 TYR A CA 1
ATOM 993 C C . TYR A 1 122 ? 12.860 -12.727 -36.423 1.00 89.56 122 TYR A C 1
ATOM 995 O O . TYR A 1 122 ? 12.926 -13.277 -37.519 1.00 89.56 122 TYR A O 1
ATOM 1003 N N . LEU A 1 123 ? 13.907 -12.666 -35.592 1.00 85.69 123 LEU A N 1
ATOM 1004 C CA . LEU A 1 123 ? 15.219 -13.247 -35.906 1.00 85.69 123 LEU A CA 1
ATOM 1005 C C . LEU A 1 123 ? 15.149 -14.768 -36.092 1.00 85.69 123 LEU A C 1
ATOM 1007 O O . LEU A 1 123 ? 15.848 -15.311 -36.939 1.00 85.69 123 LEU A O 1
ATOM 1011 N N . PHE A 1 124 ? 14.293 -15.448 -35.329 1.00 88.00 124 PHE A N 1
ATOM 1012 C CA . PHE A 1 124 ? 14.068 -16.885 -35.467 1.00 88.00 124 PHE A CA 1
ATOM 1013 C C . PHE A 1 124 ? 13.343 -17.252 -36.770 1.00 88.00 124 PHE A C 1
ATOM 1015 O O . PHE A 1 124 ? 13.667 -18.262 -37.388 1.00 88.00 124 PHE A O 1
ATOM 1022 N N . LEU A 1 125 ? 12.367 -16.444 -37.196 1.00 89.44 125 LEU A N 1
ATOM 1023 C CA . LEU A 1 125 ? 11.607 -16.669 -38.430 1.00 89.44 125 LEU A CA 1
ATOM 1024 C C . LEU A 1 125 ? 12.356 -16.224 -39.691 1.00 89.44 125 LEU A C 1
ATOM 1026 O O . LEU A 1 125 ? 11.981 -16.632 -40.789 1.00 89.44 125 LEU A O 1
ATOM 1030 N N . GLU A 1 126 ? 13.387 -15.390 -39.565 1.00 87.50 126 GLU A N 1
ATOM 1031 C CA . GLU A 1 126 ? 14.061 -14.794 -40.717 1.00 87.50 126 GLU A CA 1
ATOM 1032 C C . GLU A 1 126 ? 14.618 -15.800 -41.739 1.00 87.50 126 GLU A C 1
ATOM 1034 O O . GLU A 1 126 ? 14.352 -15.591 -42.926 1.00 87.50 126 GLU A O 1
ATOM 1039 N N . PRO A 1 127 ? 15.273 -16.913 -41.350 1.00 85.12 127 PRO A N 1
ATOM 1040 C CA . PRO A 1 127 ? 15.756 -17.893 -42.320 1.00 85.12 127 PRO A CA 1
ATOM 1041 C C . PRO A 1 127 ? 14.632 -18.437 -43.215 1.00 85.12 127 PRO A C 1
ATOM 1043 O O . PRO A 1 127 ? 14.796 -18.539 -44.428 1.00 85.12 127 PRO A O 1
ATOM 1046 N N . LEU A 1 128 ? 13.454 -18.694 -42.634 1.00 87.56 128 LEU A N 1
ATOM 1047 C CA . LEU A 1 128 ? 12.271 -19.167 -43.359 1.00 87.56 128 LEU A CA 1
ATOM 1048 C C . LEU A 1 128 ? 11.698 -18.087 -44.290 1.00 87.56 128 LEU A C 1
ATOM 1050 O O . LEU A 1 128 ? 11.305 -18.370 -45.419 1.00 87.56 128 LEU A O 1
ATOM 1054 N N . LEU A 1 129 ? 11.644 -16.837 -43.823 1.00 86.31 129 LEU A N 1
ATOM 1055 C CA . LEU A 1 129 ? 11.149 -15.705 -44.614 1.00 86.31 129 LEU A CA 1
ATOM 1056 C C . LEU A 1 129 ? 12.052 -15.426 -45.824 1.00 86.31 129 LEU A C 1
ATOM 1058 O O . LEU A 1 129 ? 11.547 -15.134 -46.910 1.00 86.31 129 LEU A O 1
ATOM 1062 N N . SER A 1 130 ? 13.366 -15.566 -45.640 1.00 85.12 130 SER A N 1
ATOM 1063 C CA . SER A 1 130 ? 14.373 -15.424 -46.691 1.00 85.12 130 SER A CA 1
ATOM 1064 C C . SER A 1 130 ? 14.213 -16.491 -47.780 1.00 85.12 130 SER A C 1
ATOM 1066 O O . SER A 1 130 ? 14.220 -16.161 -48.966 1.00 85.12 130 SER A O 1
ATOM 1068 N N . GLU A 1 131 ? 13.954 -17.751 -47.405 1.00 86.94 131 GLU A N 1
ATOM 1069 C CA . GLU A 1 131 ? 13.677 -18.836 -48.363 1.00 86.94 131 GLU A CA 1
ATOM 1070 C C . GLU A 1 131 ? 12.405 -18.599 -49.193 1.00 86.94 131 GLU A C 1
ATOM 1072 O O . GLU A 1 131 ? 12.352 -18.957 -50.369 1.00 86.94 131 GLU A O 1
ATOM 1077 N N . ILE A 1 132 ? 11.394 -17.947 -48.611 1.00 89.38 132 ILE A N 1
ATOM 1078 C CA . ILE A 1 132 ? 10.137 -17.585 -49.291 1.00 89.38 132 ILE A CA 1
ATOM 1079 C C . ILE A 1 132 ? 10.310 -16.322 -50.171 1.00 89.38 132 ILE A C 1
ATOM 1081 O O . ILE A 1 132 ? 9.396 -15.922 -50.893 1.00 89.38 132 ILE A O 1
ATOM 1085 N N . GLY A 1 133 ? 11.496 -15.701 -50.172 1.00 83.06 133 GLY A N 1
ATOM 1086 C CA . GLY A 1 133 ? 11.820 -14.527 -50.986 1.00 83.06 133 GLY A CA 1
ATOM 1087 C C . GLY A 1 133 ? 11.335 -13.199 -50.397 1.00 83.06 133 GLY A C 1
ATOM 1088 O O . GLY A 1 133 ? 11.284 -12.195 -51.111 1.00 83.06 133 GLY A O 1
ATOM 1089 N N . ILE A 1 134 ? 10.972 -13.166 -49.111 1.00 84.50 134 ILE A N 1
ATOM 1090 C CA . ILE A 1 134 ? 10.594 -11.933 -48.413 1.00 84.50 134 ILE A CA 1
ATOM 1091 C C . ILE A 1 134 ? 11.879 -11.234 -47.941 1.00 84.50 134 ILE A C 1
ATOM 1093 O O . ILE A 1 134 ? 12.665 -11.838 -47.209 1.00 84.50 134 ILE A O 1
ATOM 1097 N N . PRO A 1 135 ? 12.120 -9.964 -48.319 1.00 78.06 135 PRO A N 1
ATOM 1098 C CA . PRO A 1 135 ? 13.327 -9.257 -47.911 1.00 78.06 135 PRO A CA 1
ATOM 1099 C C . PRO A 1 135 ? 13.334 -9.020 -46.395 1.00 78.06 135 PRO A C 1
ATOM 1101 O O . PRO A 1 135 ? 12.417 -8.402 -45.849 1.00 78.06 135 PRO A O 1
ATOM 1104 N N . SER A 1 136 ? 14.390 -9.478 -45.722 1.00 76.06 136 SER A N 1
ATOM 1105 C CA . SER A 1 136 ? 14.606 -9.245 -44.297 1.00 76.06 136 SER A CA 1
ATOM 1106 C C . SER A 1 136 ? 15.282 -7.893 -44.033 1.00 76.06 136 SER A C 1
ATOM 1108 O O . SER A 1 136 ? 16.157 -7.428 -44.768 1.00 76.06 136 SER A O 1
ATOM 1110 N N . PHE A 1 137 ? 14.856 -7.224 -42.962 1.00 77.31 137 PHE A N 1
ATOM 1111 C CA . PHE A 1 137 ? 15.414 -5.962 -42.479 1.00 77.31 137 PHE A CA 1
ATOM 1112 C C . PHE A 1 137 ? 16.197 -6.173 -41.174 1.00 77.31 137 PHE A C 1
ATOM 1114 O O . PHE A 1 137 ? 15.737 -6.869 -40.272 1.00 77.31 137 PHE A O 1
ATOM 1121 N N . GLY A 1 138 ? 17.374 -5.554 -41.044 1.00 71.19 138 GLY A N 1
ATOM 1122 C CA . GLY A 1 138 ? 18.127 -5.521 -39.780 1.00 71.19 138 GLY A CA 1
ATOM 1123 C C . GLY A 1 138 ? 18.762 -6.842 -39.312 1.00 71.19 138 GLY A C 1
ATOM 1124 O O . GLY A 1 138 ? 19.326 -6.869 -38.220 1.00 71.19 138 GLY A O 1
ATOM 1125 N N . THR A 1 139 ? 18.714 -7.913 -40.112 1.00 75.12 139 THR A N 1
ATOM 1126 C CA . THR A 1 139 ? 19.298 -9.233 -39.784 1.00 75.12 139 THR A CA 1
ATOM 1127 C C . THR A 1 139 ? 20.745 -9.408 -40.222 1.00 75.12 139 THR A C 1
ATOM 1129 O O . THR A 1 139 ? 21.403 -10.364 -39.819 1.00 75.12 139 THR A O 1
ATOM 1132 N N . LYS A 1 140 ? 21.283 -8.453 -40.989 1.00 78.38 140 LYS A N 1
ATOM 1133 C CA . LYS A 1 140 ? 22.713 -8.421 -41.308 1.00 78.38 140 LYS A CA 1
ATOM 1134 C C . LYS A 1 140 ? 23.521 -8.341 -40.014 1.00 78.38 140 LYS A C 1
ATOM 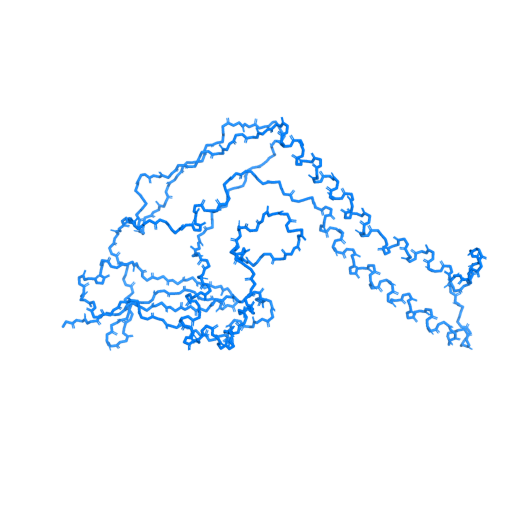1136 O O . LYS A 1 140 ? 23.173 -7.577 -39.109 1.00 78.38 140 LYS A O 1
ATOM 1141 N N . SER A 1 141 ? 24.587 -9.127 -39.935 1.00 80.25 141 SER A N 1
ATOM 1142 C CA . SER A 1 141 ? 25.532 -9.063 -38.830 1.00 80.25 141 SER A CA 1
ATOM 1143 C C . SER A 1 141 ? 26.471 -7.870 -38.994 1.00 80.25 141 SER A C 1
ATOM 1145 O O . SER A 1 141 ? 26.825 -7.465 -40.103 1.00 80.25 141 SER A O 1
ATOM 1147 N N . ILE A 1 142 ? 26.864 -7.295 -37.866 1.00 81.38 142 ILE A N 1
ATOM 1148 C CA . ILE A 1 142 ? 28.002 -6.400 -37.752 1.00 81.38 142 ILE A CA 1
ATOM 1149 C C . ILE A 1 142 ? 29.015 -7.075 -36.830 1.00 81.38 142 ILE A C 1
ATOM 1151 O O . ILE A 1 142 ? 28.659 -7.598 -35.770 1.00 81.38 142 ILE A O 1
ATOM 1155 N N . GLN A 1 143 ? 30.277 -7.056 -37.238 1.00 81.50 143 GLN A N 1
ATOM 1156 C CA . GLN A 1 143 ? 31.362 -7.587 -36.431 1.00 81.50 143 GLN A CA 1
ATOM 1157 C C . GLN A 1 143 ? 31.837 -6.500 -35.464 1.00 81.50 143 GLN A C 1
ATOM 1159 O O . GLN A 1 143 ? 32.300 -5.438 -35.886 1.00 81.50 143 GLN A O 1
ATOM 1164 N N . ILE A 1 144 ? 31.726 -6.753 -34.160 1.00 79.19 144 ILE A N 1
ATOM 1165 C CA . ILE A 1 144 ? 32.282 -5.886 -33.115 1.00 79.19 144 ILE A CA 1
ATOM 1166 C C . ILE A 1 144 ? 33.344 -6.698 -32.377 1.00 79.19 144 ILE A C 1
ATOM 1168 O O . ILE A 1 144 ? 33.042 -7.564 -31.555 1.00 79.19 144 ILE A O 1
ATOM 1172 N N . GLY A 1 145 ? 34.612 -6.429 -32.692 1.00 82.44 145 GLY A N 1
ATOM 1173 C CA . GLY A 1 145 ? 35.732 -7.229 -32.197 1.00 82.44 145 GLY A CA 1
ATOM 1174 C C . GLY A 1 145 ? 35.737 -8.631 -32.814 1.00 82.44 145 GLY A C 1
ATOM 1175 O O . GLY A 1 145 ? 35.768 -8.774 -34.031 1.00 82.44 145 GLY A O 1
ATOM 1176 N N . LEU A 1 146 ? 35.725 -9.668 -31.973 1.00 83.44 146 LEU A N 1
ATOM 1177 C CA . LEU A 1 146 ? 35.726 -11.079 -32.394 1.00 83.44 146 LEU A CA 1
ATOM 1178 C C . LEU A 1 146 ? 34.317 -11.694 -32.492 1.00 83.44 146 LEU A C 1
ATOM 1180 O O . LEU A 1 146 ? 34.210 -12.870 -32.826 1.00 83.44 146 LEU A O 1
ATOM 1184 N N . LEU A 1 147 ? 33.257 -10.940 -32.173 1.00 78.62 147 LEU A N 1
ATOM 1185 C CA . LEU A 1 147 ? 31.876 -11.435 -32.180 1.00 78.62 147 LEU A CA 1
ATOM 1186 C C . LEU A 1 147 ? 31.033 -10.755 -33.265 1.00 78.62 147 LEU A C 1
ATOM 1188 O O . LEU A 1 147 ? 31.099 -9.536 -33.447 1.00 78.62 147 LEU A O 1
ATOM 1192 N N . ASP A 1 148 ? 30.191 -11.557 -33.915 1.00 81.69 148 ASP A N 1
ATOM 1193 C CA . ASP A 1 148 ? 29.168 -11.105 -34.853 1.00 81.69 148 ASP A CA 1
ATOM 1194 C C . ASP A 1 148 ? 27.840 -10.884 -34.126 1.00 81.69 148 ASP A C 1
ATOM 1196 O O . ASP A 1 148 ? 27.298 -11.792 -33.492 1.00 81.69 148 ASP A O 1
ATOM 1200 N N . TYR A 1 149 ? 27.294 -9.674 -34.238 1.00 81.25 149 TYR A N 1
ATOM 1201 C CA . TYR A 1 149 ? 26.002 -9.309 -33.660 1.00 81.25 149 TYR A CA 1
ATOM 1202 C C . TYR A 1 149 ? 25.032 -8.898 -34.764 1.00 81.25 149 TYR A C 1
ATOM 1204 O O . TYR A 1 149 ? 25.416 -8.123 -35.641 1.00 81.25 149 TYR A O 1
ATOM 1212 N N . PRO A 1 150 ? 23.762 -9.334 -34.740 1.00 83.50 150 PRO A N 1
ATOM 1213 C CA . PRO A 1 150 ? 22.778 -8.799 -35.669 1.00 83.50 150 PRO A CA 1
ATOM 1214 C C . PRO A 1 150 ? 22.587 -7.304 -35.387 1.00 83.50 150 PRO A C 1
ATOM 1216 O O . PRO A 1 150 ? 22.497 -6.894 -34.226 1.00 83.50 150 PRO A O 1
ATOM 1219 N N . ILE A 1 151 ? 22.498 -6.484 -36.438 1.00 85.06 151 ILE A N 1
ATOM 1220 C CA . ILE A 1 151 ? 22.307 -5.024 -36.321 1.00 85.06 151 ILE A CA 1
ATOM 1221 C C . ILE A 1 151 ? 21.117 -4.696 -35.412 1.00 85.06 151 ILE A C 1
ATOM 1223 O O . ILE A 1 151 ? 21.163 -3.749 -34.629 1.00 85.06 151 ILE A O 1
ATOM 1227 N N . LEU A 1 152 ? 20.070 -5.517 -35.462 1.00 84.69 152 LEU A N 1
ATOM 1228 C CA . LEU A 1 152 ? 18.887 -5.369 -34.629 1.00 84.69 152 LEU A CA 1
ATOM 1229 C C . LEU A 1 152 ? 19.190 -5.404 -33.114 1.00 84.69 152 LEU A C 1
ATOM 1231 O O . LEU A 1 152 ? 18.586 -4.643 -32.358 1.00 84.69 152 LEU A O 1
ATOM 1235 N N . SER A 1 153 ? 20.178 -6.184 -32.662 1.00 82.69 153 SER A N 1
ATOM 1236 C CA . SER A 1 153 ? 20.599 -6.208 -31.250 1.00 82.69 153 SER A CA 1
ATOM 1237 C C . SER A 1 153 ? 21.174 -4.872 -30.780 1.00 82.69 153 SER A C 1
ATOM 1239 O O . SER A 1 153 ? 20.984 -4.504 -29.623 1.00 82.69 153 SER A O 1
ATOM 1241 N N . ILE A 1 154 ? 21.815 -4.106 -31.669 1.00 85.19 154 ILE A N 1
ATOM 1242 C CA . ILE A 1 154 ? 22.364 -2.775 -31.354 1.00 85.19 154 ILE A CA 1
ATOM 1243 C C . ILE A 1 154 ? 21.242 -1.791 -31.009 1.00 85.19 154 ILE A C 1
ATOM 1245 O O . ILE A 1 154 ? 21.452 -0.866 -30.234 1.00 85.19 154 ILE A O 1
ATOM 1249 N N . ILE A 1 155 ? 20.040 -2.003 -31.550 1.00 86.19 155 ILE A N 1
ATOM 1250 C CA . ILE A 1 155 ? 18.857 -1.184 -31.266 1.00 86.19 155 ILE A CA 1
ATOM 1251 C C . ILE A 1 155 ? 18.134 -1.702 -30.018 1.00 86.19 155 ILE A C 1
ATOM 1253 O O . ILE A 1 155 ? 17.737 -0.927 -29.150 1.00 86.19 155 ILE A O 1
ATOM 1257 N N . VAL A 1 156 ? 17.977 -3.021 -29.907 1.00 89.44 156 VAL A N 1
ATOM 1258 C CA . VAL A 1 156 ? 17.186 -3.665 -28.848 1.00 89.44 156 VAL A CA 1
ATOM 1259 C C . VAL A 1 156 ? 17.853 -3.547 -27.479 1.00 89.44 156 VAL A C 1
ATOM 1261 O O . VAL A 1 156 ? 17.176 -3.268 -26.491 1.00 89.44 156 VAL A O 1
ATOM 1264 N N . VAL A 1 157 ? 19.177 -3.707 -27.403 1.00 89.00 157 VAL A N 1
ATOM 1265 C CA . VAL A 1 157 ? 19.911 -3.648 -26.129 1.00 89.00 157 VAL A CA 1
ATOM 1266 C C . VAL A 1 157 ? 19.754 -2.284 -25.433 1.00 89.00 157 VAL A C 1
ATOM 1268 O O . VAL A 1 157 ? 19.364 -2.275 -24.264 1.00 89.00 157 VAL A O 1
ATOM 1271 N N . PRO A 1 158 ? 19.951 -1.125 -26.096 1.00 90.44 158 PRO A N 1
ATOM 1272 C CA . PRO A 1 158 ? 19.663 0.181 -25.497 1.00 90.44 158 PRO A CA 1
ATOM 1273 C C . PRO A 1 158 ? 18.222 0.339 -25.002 1.00 90.44 158 PRO A C 1
ATOM 1275 O O . PRO A 1 158 ? 18.007 0.899 -23.928 1.00 90.44 158 PRO A O 1
ATOM 1278 N N . VAL A 1 159 ? 17.239 -0.184 -25.743 1.00 90.88 159 VAL A N 1
ATOM 1279 C CA . VAL A 1 159 ? 15.820 -0.129 -25.349 1.00 90.88 159 VAL A CA 1
ATOM 1280 C C . VAL A 1 159 ? 15.582 -0.891 -24.042 1.00 90.88 159 VAL A C 1
ATOM 1282 O O . VAL A 1 159 ? 14.875 -0.397 -23.166 1.00 90.88 159 VAL A O 1
ATOM 1285 N N . ILE A 1 160 ? 16.221 -2.050 -23.864 1.00 91.06 160 ILE A N 1
ATOM 1286 C CA . ILE A 1 160 ? 16.136 -2.852 -22.629 1.00 91.06 160 ILE A CA 1
ATOM 1287 C C . ILE A 1 160 ? 16.878 -2.192 -21.463 1.00 91.06 160 ILE A C 1
ATOM 1289 O O . ILE A 1 160 ? 16.477 -2.345 -20.310 1.00 91.06 160 ILE A O 1
ATOM 1293 N N . MET A 1 161 ? 17.947 -1.446 -21.740 1.00 92.31 161 MET A N 1
ATOM 1294 C CA . MET A 1 161 ? 18.713 -0.735 -20.712 1.00 92.31 161 MET A CA 1
ATOM 1295 C C . MET A 1 161 ? 18.020 0.550 -20.234 1.00 92.31 161 MET A C 1
ATOM 1297 O O . MET A 1 161 ? 18.291 1.022 -19.128 1.00 92.31 161 MET A O 1
ATOM 1301 N N . LEU A 1 162 ? 17.097 1.110 -21.021 1.00 91.44 162 LEU A N 1
ATOM 1302 C CA . LEU A 1 162 ? 16.431 2.380 -20.721 1.00 91.44 162 LEU A CA 1
ATOM 1303 C C . LEU A 1 162 ? 15.660 2.362 -19.379 1.00 91.44 162 LEU A C 1
ATOM 1305 O O . LEU A 1 162 ? 15.844 3.295 -18.593 1.00 91.44 162 LEU A O 1
ATOM 1309 N N . PRO A 1 163 ? 14.869 1.322 -19.030 1.00 89.44 163 PRO A N 1
ATOM 1310 C CA . PRO A 1 163 ? 14.184 1.254 -17.734 1.00 89.44 163 PRO A CA 1
ATOM 1311 C C . PRO A 1 163 ? 15.146 1.236 -16.546 1.00 89.44 163 PRO A C 1
ATOM 1313 O O . PRO A 1 163 ? 14.861 1.835 -15.508 1.00 89.44 163 PRO A O 1
ATOM 1316 N N . ILE A 1 164 ? 16.300 0.583 -16.710 1.00 89.88 164 ILE A N 1
ATOM 1317 C CA . ILE A 1 164 ? 17.348 0.507 -15.689 1.00 89.88 164 ILE A CA 1
ATOM 1318 C C . ILE A 1 164 ? 17.957 1.895 -15.480 1.00 89.88 164 ILE A C 1
ATOM 1320 O O . ILE A 1 164 ? 18.027 2.371 -14.348 1.00 89.88 164 ILE A O 1
ATOM 1324 N N . GLY A 1 165 ? 18.324 2.577 -16.569 1.00 91.31 165 GLY A N 1
ATOM 1325 C CA . GLY A 1 165 ? 18.834 3.947 -16.515 1.00 91.31 165 GLY A CA 1
ATOM 1326 C C . GLY A 1 165 ? 17.846 4.908 -15.853 1.00 91.31 165 GLY A C 1
ATOM 1327 O O . GLY A 1 165 ? 18.224 5.681 -14.974 1.00 91.31 165 GLY A O 1
ATOM 1328 N N . LEU A 1 166 ? 16.561 4.810 -16.200 1.00 89.69 166 LEU A N 1
ATOM 1329 C CA . LEU A 1 166 ? 15.519 5.650 -15.612 1.00 89.69 166 LEU A CA 1
ATOM 1330 C C . LEU A 1 166 ? 15.364 5.411 -14.103 1.00 89.69 166 LEU A C 1
ATOM 1332 O O . LEU A 1 166 ? 15.196 6.368 -13.350 1.00 89.69 166 LEU A O 1
ATOM 1336 N N . ARG A 1 167 ? 15.467 4.154 -13.651 1.00 87.88 167 ARG A N 1
ATOM 1337 C CA . ARG A 1 167 ? 15.435 3.800 -12.224 1.00 87.88 167 ARG A CA 1
ATOM 1338 C C . ARG A 1 167 ? 16.637 4.371 -11.467 1.00 87.88 167 ARG A C 1
ATOM 1340 O O . ARG A 1 167 ? 16.456 4.894 -10.371 1.00 87.88 167 ARG A O 1
ATOM 1347 N N . LEU A 1 168 ? 17.837 4.325 -12.050 1.00 90.50 168 LEU A N 1
ATOM 1348 C CA . LEU A 1 168 ? 19.034 4.934 -11.453 1.00 90.50 168 LEU A CA 1
ATOM 1349 C C . LEU A 1 168 ? 18.860 6.447 -11.272 1.00 90.50 168 LEU A C 1
ATOM 1351 O O . LEU A 1 168 ? 19.124 6.976 -10.193 1.00 90.50 168 LEU A O 1
ATOM 1355 N N . VAL A 1 169 ? 18.358 7.133 -12.302 1.00 91.69 169 VAL A N 1
ATOM 1356 C CA . VAL A 1 169 ? 18.077 8.575 -12.238 1.00 91.69 169 VAL A CA 1
ATOM 1357 C C . VAL A 1 169 ? 16.996 8.881 -11.201 1.00 91.69 169 VAL A C 1
ATOM 1359 O O . VAL A 1 169 ? 17.156 9.813 -10.417 1.00 91.69 169 VAL A O 1
ATOM 1362 N N . ALA A 1 170 ? 15.916 8.097 -11.158 1.00 88.44 170 ALA A N 1
ATOM 1363 C CA . ALA A 1 170 ? 14.842 8.274 -10.184 1.00 88.44 170 ALA A CA 1
ATOM 1364 C C . ALA A 1 170 ? 15.359 8.163 -8.741 1.00 88.44 170 ALA A C 1
ATOM 1366 O O . ALA A 1 170 ? 15.108 9.062 -7.941 1.00 88.44 170 ALA A O 1
ATOM 1367 N N . ASN A 1 171 ? 16.160 7.132 -8.448 1.00 87.56 171 ASN A N 1
ATOM 1368 C CA . ASN A 1 171 ? 16.802 6.952 -7.144 1.00 87.56 171 ASN A CA 1
ATOM 1369 C C . ASN A 1 171 ? 17.699 8.139 -6.780 1.00 87.56 171 ASN A C 1
ATOM 1371 O O . ASN A 1 171 ? 17.647 8.626 -5.656 1.00 87.56 171 ASN A O 1
ATOM 1375 N N . PHE A 1 172 ? 18.504 8.631 -7.724 1.00 91.12 172 PHE A N 1
ATOM 1376 C CA . PHE A 1 172 ? 19.379 9.776 -7.474 1.00 91.12 172 PHE A CA 1
ATOM 1377 C C . PHE A 1 172 ? 18.588 11.050 -7.143 1.00 91.12 172 PHE A C 1
ATOM 1379 O O . PHE A 1 172 ? 18.945 11.791 -6.228 1.00 91.12 172 PHE A O 1
ATOM 1386 N N . VAL A 1 173 ? 17.487 11.297 -7.859 1.00 88.88 173 VAL A N 1
ATOM 1387 C CA . VAL A 1 173 ? 16.600 12.435 -7.580 1.00 88.88 173 VAL A CA 1
ATOM 1388 C C . VAL A 1 173 ? 15.939 12.297 -6.209 1.00 88.88 173 VAL A C 1
ATOM 1390 O O . VAL A 1 173 ? 15.862 13.285 -5.481 1.00 88.88 173 VAL A O 1
ATOM 1393 N N . ASP A 1 174 ? 15.486 11.100 -5.843 1.00 87.75 174 ASP A N 1
ATOM 1394 C CA . ASP A 1 174 ? 14.875 10.856 -4.535 1.00 87.75 174 ASP A CA 1
ATOM 1395 C C . ASP A 1 174 ? 15.893 11.027 -3.398 1.00 87.75 174 ASP A C 1
ATOM 1397 O O . ASP A 1 174 ? 15.590 11.708 -2.421 1.00 87.75 174 ASP A O 1
ATOM 1401 N N . LEU A 1 175 ? 17.125 10.524 -3.552 1.00 88.69 175 LEU A N 1
ATOM 1402 C CA . LEU A 1 175 ? 18.214 10.736 -2.587 1.00 88.69 175 LEU A CA 1
ATOM 1403 C C . LEU A 1 175 ? 18.522 12.219 -2.391 1.00 88.69 175 LEU A C 1
ATOM 1405 O O . LEU A 1 175 ? 18.662 12.681 -1.260 1.00 88.69 175 LEU A O 1
ATOM 1409 N N . LYS A 1 176 ? 18.578 12.985 -3.485 1.00 88.56 176 LYS A N 1
ATOM 1410 C CA . LYS A 1 176 ? 18.778 14.431 -3.402 1.00 88.56 176 LYS A CA 1
ATOM 1411 C C . LYS A 1 176 ? 17.639 15.110 -2.638 1.00 88.56 176 LYS A C 1
ATOM 1413 O O . LYS A 1 176 ? 17.904 15.899 -1.744 1.00 88.56 176 LYS A O 1
ATOM 1418 N N . ARG A 1 177 ? 16.380 14.759 -2.925 1.00 85.38 177 ARG A N 1
ATOM 1419 C CA . ARG A 1 177 ? 15.211 15.300 -2.205 1.00 85.38 177 ARG A CA 1
ATOM 1420 C C . ARG A 1 177 ? 15.226 14.954 -0.719 1.00 85.38 177 ARG A C 1
ATOM 1422 O O . ARG A 1 177 ? 14.857 15.792 0.095 1.00 85.38 177 ARG A O 1
ATOM 1429 N N . GLN A 1 178 ? 15.648 13.741 -0.368 1.00 86.81 178 GLN A N 1
ATOM 1430 C CA . GLN A 1 178 ? 15.826 13.337 1.028 1.00 86.81 178 GLN A CA 1
ATOM 1431 C C . GLN A 1 178 ? 16.911 14.174 1.706 1.00 86.81 178 GLN A C 1
ATOM 1433 O O . GLN A 1 178 ? 16.696 14.678 2.804 1.00 86.81 178 GLN A O 1
ATOM 1438 N N . GLN A 1 179 ? 18.049 14.376 1.040 1.00 88.19 179 GLN A N 1
ATOM 1439 C CA . GLN A 1 179 ? 19.128 15.215 1.555 1.00 88.19 179 GLN A CA 1
ATOM 1440 C C . GLN A 1 179 ? 18.683 16.673 1.744 1.00 88.19 179 GLN A C 1
ATOM 1442 O O . GLN A 1 179 ? 18.950 17.247 2.797 1.00 88.19 179 GLN A O 1
ATOM 1447 N N . ASP A 1 180 ? 17.970 17.244 0.772 1.00 84.94 180 ASP A N 1
ATOM 1448 C CA . ASP A 1 180 ? 17.419 18.602 0.854 1.00 84.94 180 ASP A CA 1
ATOM 1449 C C . ASP A 1 180 ? 16.419 18.718 2.025 1.00 84.94 180 ASP A C 1
ATOM 1451 O O . ASP A 1 180 ? 16.469 19.671 2.802 1.00 84.94 180 ASP A O 1
ATOM 1455 N N . PHE A 1 181 ? 15.565 17.706 2.223 1.00 84.56 181 PHE A N 1
ATOM 1456 C CA . PHE A 1 181 ? 14.637 17.643 3.355 1.00 84.56 181 PHE A CA 1
ATOM 1457 C C . PHE A 1 181 ? 15.356 17.543 4.710 1.00 84.56 181 PHE A C 1
ATOM 1459 O O . PHE A 1 181 ? 14.951 18.200 5.666 1.00 84.56 181 PHE A O 1
ATOM 1466 N N . PHE A 1 182 ? 16.448 16.776 4.807 1.00 83.69 182 PHE A N 1
ATOM 1467 C CA . PHE A 1 182 ? 17.248 16.705 6.036 1.00 83.69 182 PHE A CA 1
ATOM 1468 C C . PHE A 1 182 ? 17.974 18.017 6.354 1.00 83.69 182 PHE A C 1
ATOM 1470 O O . PHE A 1 182 ? 18.175 18.331 7.525 1.00 83.69 182 PHE A O 1
ATOM 1477 N N . GLN A 1 183 ? 18.363 18.789 5.336 1.00 85.44 183 GLN A N 1
ATOM 1478 C CA . GLN A 1 183 ? 19.002 20.095 5.522 1.00 85.44 183 GLN A CA 1
ATOM 1479 C C . GLN A 1 183 ? 18.013 21.193 5.931 1.00 85.44 183 GLN A C 1
ATOM 1481 O O . GLN A 1 183 ? 18.417 22.189 6.525 1.00 85.44 183 GLN A O 1
ATOM 1486 N N . SER A 1 184 ? 16.731 21.043 5.604 1.00 81.56 184 SER A N 1
ATOM 1487 C CA . SER A 1 184 ? 15.671 22.005 5.924 1.00 81.56 184 SER A CA 1
ATOM 1488 C C . SER A 1 184 ? 14.422 21.270 6.420 1.00 81.56 184 SER A C 1
ATOM 1490 O O . SER A 1 184 ? 13.431 21.173 5.690 1.00 81.56 184 SER A O 1
ATOM 1492 N N . PRO A 1 185 ? 14.463 20.718 7.649 1.00 77.31 185 PRO A N 1
ATOM 1493 C CA . PRO A 1 185 ? 13.367 19.922 8.175 1.00 77.31 185 PRO A CA 1
ATOM 1494 C C . PRO A 1 185 ? 12.124 20.788 8.382 1.00 77.31 185 PRO A C 1
ATOM 1496 O O . PRO A 1 185 ? 12.184 21.881 8.946 1.00 77.31 185 PRO A O 1
ATOM 1499 N N . VAL A 1 186 ? 10.978 20.272 7.944 1.00 82.19 186 VAL A N 1
ATOM 1500 C CA . VAL A 1 186 ? 9.682 20.919 8.156 1.00 82.19 186 VAL A CA 1
ATOM 1501 C C . VAL A 1 186 ? 9.144 20.520 9.526 1.00 82.19 186 VAL A C 1
ATOM 1503 O O . VAL A 1 186 ? 9.151 19.342 9.891 1.00 82.19 186 VAL A O 1
ATOM 1506 N N . GLU A 1 187 ? 8.651 21.496 10.283 1.00 83.94 187 GLU A N 1
ATOM 1507 C CA . GLU A 1 187 ? 7.985 21.243 11.560 1.00 83.94 187 GLU A CA 1
ATOM 1508 C C . GLU A 1 187 ? 6.763 20.331 11.381 1.00 83.94 187 GLU A C 1
ATOM 1510 O O . GLU A 1 187 ? 6.060 20.380 10.367 1.00 83.94 187 GLU A O 1
ATOM 1515 N N . GLN A 1 188 ? 6.516 19.461 12.360 1.00 83.81 188 GLN A N 1
ATOM 1516 C CA . GLN A 1 188 ? 5.396 18.525 12.297 1.00 83.81 188 GLN A CA 1
ATOM 1517 C C . GLN A 1 188 ? 4.055 19.264 12.451 1.00 83.81 188 GLN A C 1
ATOM 1519 O O . GLN A 1 188 ? 3.958 20.182 13.271 1.00 83.81 188 GLN A O 1
ATOM 1524 N N . PRO A 1 189 ? 3.008 18.868 11.704 1.00 85.31 189 PRO A N 1
ATOM 1525 C CA . PRO A 1 189 ? 1.673 19.416 11.903 1.00 85.31 189 PRO A CA 1
ATOM 1526 C C . PRO A 1 189 ? 1.137 19.029 13.286 1.00 85.31 189 PRO A C 1
ATOM 1528 O O . PRO A 1 189 ? 1.325 17.898 13.745 1.00 85.31 189 PRO A O 1
ATOM 1531 N N . LYS A 1 190 ? 0.435 19.955 13.941 1.00 86.25 190 LYS A N 1
ATOM 1532 C CA . LYS A 1 190 ? -0.269 19.689 15.198 1.00 86.25 190 LYS A CA 1
ATOM 1533 C C . LYS A 1 190 ? -1.688 19.254 14.873 1.00 86.25 190 LYS A C 1
ATOM 1535 O O . LYS A 1 190 ? -2.427 19.978 14.211 1.00 86.25 190 LYS A O 1
ATOM 1540 N N . ILE A 1 191 ? -2.046 18.052 15.307 1.00 85.19 191 ILE A N 1
ATOM 1541 C CA . ILE A 1 191 ? -3.375 17.480 15.104 1.00 85.19 191 ILE A CA 1
ATOM 1542 C C . ILE A 1 191 ? -4.013 17.345 16.478 1.00 85.19 191 ILE A C 1
ATOM 1544 O O . ILE A 1 191 ? -3.543 16.561 17.304 1.00 85.19 191 ILE A O 1
ATOM 1548 N N . GLU A 1 192 ? -5.074 18.106 16.716 1.00 84.62 192 GLU A N 1
ATOM 1549 C CA . GLU A 1 192 ? -5.823 18.076 17.966 1.00 84.62 192 GLU A CA 1
ATOM 1550 C C . GLU A 1 192 ? -7.251 17.606 17.705 1.00 84.62 192 GLU A C 1
ATOM 1552 O O . GLU A 1 192 ? -7.925 18.057 16.780 1.00 84.62 192 GLU A O 1
ATOM 1557 N N . PHE A 1 193 ? -7.724 16.684 18.538 1.00 81.75 193 PHE A N 1
ATOM 1558 C CA . PHE A 1 193 ? -9.113 16.242 18.542 1.00 81.75 193 PHE A CA 1
ATOM 1559 C C . PHE A 1 193 ? -9.840 16.844 19.734 1.00 81.75 193 PHE A C 1
ATOM 1561 O O . PHE A 1 193 ? -9.241 17.095 20.781 1.00 81.75 193 PHE A O 1
ATOM 1568 N N . SER A 1 194 ? -11.149 17.054 19.595 1.00 75.75 194 SER A N 1
ATOM 1569 C CA . SER A 1 194 ? -11.988 17.458 20.720 1.00 75.75 194 SER A CA 1
ATOM 1570 C C . SER A 1 194 ? -11.826 16.48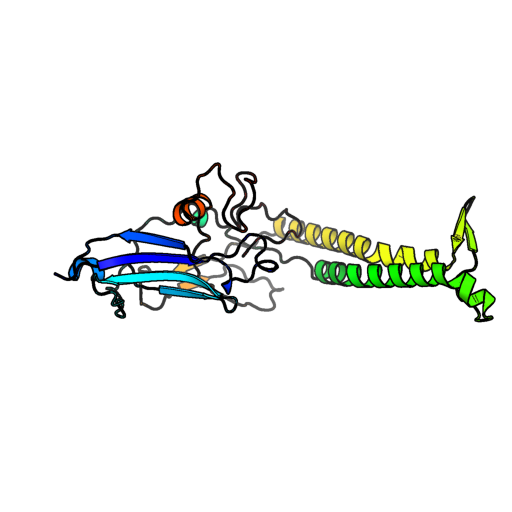7 21.893 1.00 75.75 194 SER A C 1
ATOM 1572 O O . SER A 1 194 ? -11.794 15.274 21.691 1.00 75.75 194 SER A O 1
ATOM 1574 N N . THR A 1 195 ? -11.788 17.020 23.117 1.00 64.88 195 THR A N 1
ATOM 1575 C CA . THR A 1 195 ? -11.408 16.322 24.362 1.00 64.88 195 THR A CA 1
ATOM 1576 C C . THR A 1 195 ? -12.204 15.047 24.666 1.00 64.88 195 THR A C 1
ATOM 1578 O O . THR A 1 195 ? -11.746 14.215 25.442 1.00 64.88 195 THR A O 1
ATOM 1581 N N . SER A 1 196 ? -13.380 14.861 24.061 1.00 72.25 196 SER A N 1
ATOM 1582 C CA . SER A 1 196 ? -14.141 13.615 24.173 1.00 72.25 196 SER A CA 1
ATOM 1583 C C . SER A 1 196 ? -14.458 13.050 22.790 1.00 72.25 196 SER A C 1
ATOM 1585 O O . SER A 1 196 ? -15.235 13.618 22.026 1.00 72.25 196 SER A O 1
ATOM 1587 N N . ILE A 1 197 ? -13.833 11.917 22.468 1.00 77.12 197 ILE A N 1
ATOM 1588 C CA . ILE A 1 197 ? -14.177 11.097 21.306 1.00 77.12 197 ILE A CA 1
ATOM 1589 C C . ILE A 1 197 ? -15.263 10.128 21.771 1.00 77.12 197 ILE A C 1
ATOM 1591 O O . ILE A 1 197 ? -14.994 9.197 22.530 1.00 77.12 197 ILE A O 1
ATOM 1595 N N . ILE A 1 198 ? -16.505 10.388 21.366 1.00 80.12 198 ILE A N 1
ATOM 1596 C CA . ILE A 1 198 ? -17.678 9.623 21.798 1.00 80.12 198 ILE A CA 1
ATOM 1597 C C . ILE A 1 198 ? -18.176 8.779 20.625 1.00 80.12 198 ILE A C 1
ATOM 1599 O O . ILE A 1 198 ? -18.443 9.298 19.540 1.00 80.12 198 ILE A O 1
ATOM 1603 N N . SER A 1 199 ? -18.328 7.472 20.851 1.00 76.38 199 SER A N 1
ATOM 1604 C CA . SER A 1 199 ? -18.916 6.558 19.866 1.00 76.38 199 SER A CA 1
ATOM 1605 C C . SER A 1 199 ? -20.288 7.063 19.425 1.00 76.38 199 SER A C 1
ATOM 1607 O O . SER A 1 199 ? -21.106 7.382 20.277 1.00 76.38 199 SER A O 1
ATOM 1609 N N . GLY A 1 200 ? -20.550 7.109 18.117 1.00 72.69 200 GLY A N 1
ATOM 1610 C CA . GLY A 1 200 ? -21.829 7.563 17.557 1.00 72.69 200 GLY A CA 1
ATOM 1611 C C . GLY A 1 200 ? -21.982 9.083 17.422 1.00 72.69 200 GLY A C 1
ATOM 1612 O O . GLY A 1 200 ? -23.027 9.536 16.958 1.00 72.69 200 GLY A O 1
ATOM 1613 N N . GLN A 1 201 ? -20.967 9.877 17.785 1.00 77.19 201 GLN A N 1
ATOM 1614 C CA . GLN A 1 201 ? -20.951 11.324 17.557 1.00 77.19 201 GLN A CA 1
ATOM 1615 C C . GLN A 1 201 ? -19.950 11.728 16.460 1.00 77.19 201 GLN A C 1
ATOM 1617 O O . GLN A 1 201 ? -18.952 11.035 16.253 1.00 77.19 201 GLN A O 1
ATOM 1622 N N . PRO A 1 202 ? -20.182 12.854 15.755 1.00 80.44 202 PRO A N 1
ATOM 1623 C CA . PRO A 1 202 ? -19.222 13.378 14.790 1.00 80.44 202 PRO A CA 1
ATOM 1624 C C . PRO A 1 202 ? -17.888 13.713 15.459 1.00 80.44 202 PRO A C 1
ATOM 1626 O O . PRO A 1 202 ? -17.842 14.505 16.402 1.00 80.44 202 PRO A O 1
ATOM 1629 N N . LEU A 1 203 ? -16.801 13.152 14.932 1.00 81.94 203 LEU A N 1
ATOM 1630 C CA . LEU A 1 203 ? -15.452 13.506 15.352 1.00 81.94 203 LEU A CA 1
ATOM 1631 C C . LEU A 1 203 ? -15.112 14.915 14.855 1.00 81.94 203 LEU A C 1
ATOM 1633 O O . LEU A 1 203 ? -15.282 15.224 13.675 1.00 81.94 203 LEU A O 1
ATOM 1637 N N . LYS A 1 204 ? -14.622 15.766 15.757 1.00 84.06 204 LYS A N 1
ATOM 1638 C CA . LYS A 1 204 ? -14.155 17.116 15.435 1.00 84.06 204 LYS A CA 1
ATOM 1639 C C . LYS A 1 204 ? -12.699 17.261 15.848 1.00 84.06 204 LYS A C 1
ATOM 1641 O O . LYS A 1 204 ? -12.298 16.792 16.911 1.00 84.06 204 LYS A O 1
ATOM 1646 N N . GLY A 1 205 ? -11.926 17.930 15.009 1.00 86.50 205 GLY A N 1
ATOM 1647 C CA . GLY A 1 205 ? -10.525 18.211 15.272 1.00 86.50 205 GLY A CA 1
ATOM 1648 C C . GLY A 1 205 ? -10.019 19.370 14.431 1.00 86.50 205 GLY A C 1
ATOM 1649 O O . GLY A 1 205 ? -10.681 19.805 13.484 1.00 86.50 205 GLY A O 1
ATOM 1650 N N . THR A 1 206 ? -8.850 19.864 14.802 1.00 87.19 206 THR A N 1
ATOM 1651 C CA . THR A 1 206 ? -8.120 20.936 14.135 1.00 87.19 206 THR A CA 1
ATOM 1652 C C . THR A 1 206 ? -6.754 20.415 13.713 1.00 87.19 206 THR A C 1
ATOM 1654 O O . THR A 1 206 ? -6.096 19.664 14.432 1.00 87.19 206 THR A O 1
ATOM 1657 N N . ILE A 1 207 ? -6.347 20.788 12.502 1.00 86.69 207 ILE A N 1
ATOM 1658 C CA . ILE A 1 207 ? -5.015 20.505 11.972 1.00 86.69 207 ILE A CA 1
ATOM 1659 C C . ILE A 1 207 ? -4.342 21.854 11.773 1.00 86.69 207 ILE A C 1
ATOM 1661 O O . ILE A 1 207 ? -4.781 22.652 10.945 1.00 86.69 207 ILE A O 1
ATOM 1665 N N . GLU A 1 208 ? -3.285 22.101 12.532 1.00 87.12 208 GLU A N 1
ATOM 1666 C CA . GLU A 1 208 ? -2.469 23.301 12.420 1.00 87.12 208 GLU A CA 1
ATOM 1667 C C . GLU A 1 208 ? -1.142 22.952 11.758 1.00 87.12 208 GLU A C 1
ATOM 1669 O O . GLU A 1 208 ? -0.407 22.067 12.204 1.00 87.12 208 GLU A O 1
ATOM 1674 N N . ILE A 1 209 ? -0.828 23.664 10.680 1.00 86.25 209 ILE A N 1
ATOM 1675 C CA . ILE A 1 209 ? 0.443 23.525 9.981 1.00 86.25 209 ILE A CA 1
ATOM 1676 C C . ILE A 1 209 ? 1.278 24.768 10.307 1.00 86.25 209 ILE A C 1
ATOM 1678 O O . ILE A 1 209 ? 0.908 25.856 9.864 1.00 86.25 209 ILE A O 1
ATOM 1682 N N . PRO A 1 210 ? 2.365 24.634 11.088 1.00 81.81 210 PRO A N 1
ATOM 1683 C CA . PRO A 1 210 ? 3.073 25.782 11.655 1.00 81.81 210 PRO A CA 1
ATOM 1684 C C . PRO A 1 210 ? 3.764 26.651 10.598 1.00 81.81 210 PRO A C 1
ATOM 1686 O O . PRO A 1 210 ? 3.711 27.873 10.687 1.00 81.81 210 PRO A O 1
ATOM 1689 N N . ASN A 1 211 ? 4.358 26.032 9.573 1.00 81.38 211 ASN A N 1
ATOM 1690 C CA . ASN A 1 211 ? 5.117 26.725 8.534 1.00 81.38 211 ASN A CA 1
ATOM 1691 C C . ASN A 1 211 ? 4.557 26.390 7.149 1.00 81.38 211 ASN A C 1
ATOM 1693 O O . ASN A 1 211 ? 4.434 25.218 6.799 1.00 81.38 211 ASN A O 1
ATOM 1697 N N . GLN A 1 212 ? 4.257 27.415 6.349 1.00 76.75 212 GLN A N 1
ATOM 1698 C CA . GLN A 1 212 ? 3.922 27.268 4.932 1.00 76.75 212 GLN A CA 1
ATOM 1699 C C . GLN A 1 212 ? 5.155 27.586 4.087 1.00 76.75 212 GLN A C 1
ATOM 1701 O O . GLN A 1 212 ? 5.714 28.678 4.184 1.00 76.75 212 GLN A O 1
ATOM 1706 N N . LEU A 1 213 ? 5.585 26.636 3.257 1.00 79.31 213 LEU A N 1
ATOM 1707 C CA . LEU A 1 213 ? 6.673 26.869 2.308 1.00 79.31 213 LEU A CA 1
ATOM 1708 C C . LEU A 1 213 ? 6.123 27.528 1.032 1.00 79.31 213 LEU A C 1
ATOM 1710 O O . LEU A 1 213 ? 5.023 27.183 0.596 1.00 79.31 213 LEU A O 1
ATOM 1714 N N . PRO A 1 214 ? 6.889 28.427 0.388 1.00 78.25 214 PRO A N 1
ATOM 1715 C CA . PRO A 1 214 ? 6.440 29.145 -0.810 1.00 78.25 214 PRO A CA 1
ATOM 1716 C C . PRO A 1 214 ? 6.131 28.217 -1.997 1.00 78.25 214 PRO A C 1
ATOM 1718 O O . PRO A 1 214 ? 5.323 28.564 -2.854 1.00 78.25 214 PRO A O 1
ATOM 1721 N N . ASP A 1 215 ? 6.725 27.021 -2.026 1.00 80.69 215 ASP A N 1
ATOM 1722 C CA . ASP A 1 215 ? 6.559 26.042 -3.108 1.00 80.69 215 ASP A CA 1
ATOM 1723 C C . ASP A 1 215 ? 5.332 25.125 -2.938 1.00 80.69 215 ASP A C 1
ATOM 1725 O O . ASP A 1 215 ? 5.098 24.219 -3.749 1.00 80.69 215 ASP A O 1
ATOM 1729 N N . TRP A 1 216 ? 4.535 25.315 -1.884 1.00 83.06 216 TRP A N 1
ATOM 1730 C CA . TRP A 1 216 ? 3.331 24.521 -1.653 1.00 83.06 216 TRP A CA 1
ATOM 1731 C C . TRP A 1 216 ? 2.211 24.918 -2.612 1.00 83.06 216 TRP A C 1
ATOM 1733 O O . TRP A 1 216 ? 1.726 26.044 -2.607 1.00 83.06 216 TRP A O 1
ATOM 1743 N N . LYS A 1 217 ? 1.773 23.961 -3.435 1.00 83.88 217 LYS A N 1
ATOM 1744 C CA . LYS A 1 217 ? 0.768 24.206 -4.483 1.00 83.88 217 LYS A CA 1
ATOM 1745 C C . LYS A 1 217 ? -0.662 23.933 -4.036 1.00 83.88 217 LYS A C 1
ATOM 1747 O O . LYS A 1 217 ? -1.583 24.625 -4.454 1.00 83.88 217 LYS A O 1
ATOM 1752 N N . SER A 1 218 ? -0.859 22.885 -3.243 1.00 84.94 218 SER A N 1
ATOM 1753 C CA . SER A 1 218 ? -2.185 22.406 -2.857 1.00 84.94 218 SER A CA 1
ATOM 1754 C C . SER A 1 218 ? -2.106 21.540 -1.610 1.00 84.94 218 SER A C 1
ATOM 1756 O O . SER A 1 218 ? -1.129 20.817 -1.422 1.00 84.94 218 SER A O 1
ATOM 1758 N N . MET A 1 219 ? -3.176 21.550 -0.821 1.00 82.69 219 MET A N 1
ATOM 1759 C CA . MET A 1 219 ? -3.358 20.667 0.324 1.00 82.69 219 MET A CA 1
ATOM 1760 C C . MET A 1 219 ? -4.617 19.827 0.117 1.00 82.69 219 MET A C 1
ATOM 1762 O O . MET A 1 219 ? -5.680 20.361 -0.191 1.00 82.69 219 MET A O 1
ATOM 1766 N N . SER A 1 220 ? -4.494 18.518 0.306 1.00 83.31 220 SER A N 1
ATOM 1767 C CA . SER A 1 220 ? -5.615 17.580 0.324 1.00 83.31 220 SER A CA 1
ATOM 1768 C C . SER A 1 220 ? -5.593 16.821 1.641 1.00 83.31 220 SER A C 1
ATOM 1770 O O . SER A 1 220 ? -4.573 16.218 1.977 1.00 83.31 220 SER A O 1
ATOM 1772 N N . VAL A 1 221 ? -6.706 16.834 2.366 1.00 82.38 221 VAL A N 1
ATOM 1773 C CA . VAL A 1 221 ? -6.855 16.090 3.617 1.00 82.38 221 VAL A CA 1
ATOM 1774 C C . VAL A 1 221 ? -7.720 14.872 3.338 1.00 82.38 221 VAL A C 1
ATOM 1776 O O . VAL A 1 221 ? -8.831 15.003 2.828 1.00 82.38 221 VAL A O 1
ATOM 1779 N N . HIS A 1 222 ? -7.202 13.694 3.670 1.00 81.44 222 HIS A N 1
ATOM 1780 C CA . HIS A 1 222 ? -7.925 12.435 3.561 1.00 81.44 222 HIS A CA 1
ATOM 1781 C C . HIS A 1 222 ? -8.053 11.838 4.955 1.00 81.44 222 HIS A C 1
ATOM 1783 O O . HIS A 1 222 ? -7.078 11.783 5.702 1.00 81.44 222 HIS A O 1
ATOM 1789 N N . TRP A 1 223 ? -9.260 11.402 5.295 1.00 75.19 223 TRP A N 1
ATOM 1790 C CA . TRP A 1 223 ? -9.537 10.722 6.548 1.00 75.19 223 TRP A CA 1
ATOM 1791 C C . TRP A 1 223 ? -9.931 9.283 6.242 1.00 75.19 223 TRP A C 1
ATOM 1793 O O . TRP A 1 223 ? -10.943 9.049 5.581 1.00 75.19 223 TRP A O 1
ATOM 1803 N N . GLN A 1 224 ? -9.146 8.323 6.721 1.00 75.25 224 GLN A N 1
ATOM 1804 C CA . GLN A 1 224 ? -9.438 6.906 6.552 1.00 75.25 224 GLN A CA 1
ATOM 1805 C C . GLN A 1 224 ? -9.938 6.335 7.876 1.00 75.25 224 GLN A C 1
ATOM 1807 O O . GLN A 1 224 ? -9.238 6.367 8.885 1.00 75.25 224 GLN A O 1
ATOM 1812 N N . VAL A 1 225 ? -11.171 5.826 7.870 1.00 73.44 225 VAL A N 1
ATOM 1813 C CA . VAL A 1 225 ? -11.712 5.035 8.978 1.00 73.44 225 VAL A CA 1
ATOM 1814 C C . VAL A 1 225 ? -11.542 3.571 8.617 1.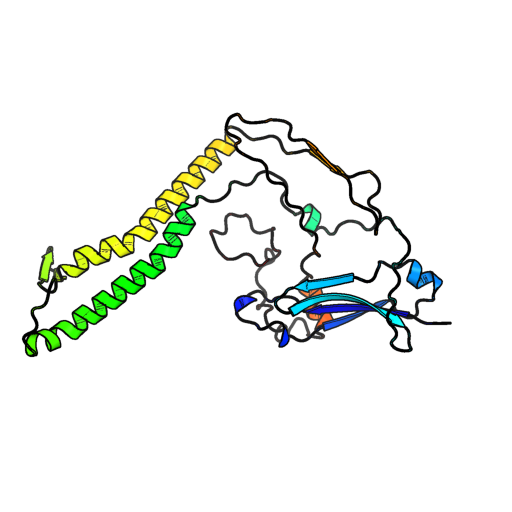00 73.44 225 VAL A C 1
ATOM 1816 O O . VAL A 1 225 ? -11.963 3.136 7.547 1.00 73.44 225 VAL A O 1
ATOM 1819 N N . GLY A 1 226 ? -10.927 2.813 9.511 1.00 75.38 226 GLY A N 1
ATOM 1820 C CA . GLY A 1 226 ? -10.720 1.387 9.342 1.00 75.38 226 GLY A CA 1
ATOM 1821 C C . GLY A 1 226 ? -10.529 0.710 10.685 1.00 75.38 226 GLY A C 1
ATOM 1822 O O . GLY A 1 226 ? -10.642 1.325 11.745 1.00 75.38 226 GLY A O 1
ATOM 1823 N N . THR A 1 227 ? -10.233 -0.575 10.621 1.00 73.44 227 THR A N 1
ATOM 1824 C CA . THR A 1 227 ? -9.786 -1.355 11.769 1.00 73.44 227 THR A CA 1
ATOM 1825 C C . THR A 1 227 ? -8.328 -1.719 11.554 1.00 73.44 227 THR A C 1
ATOM 1827 O O . THR A 1 227 ? -7.870 -1.786 10.413 1.00 73.44 227 THR A O 1
ATOM 1830 N N . LEU A 1 228 ? -7.593 -1.923 12.642 1.00 73.62 228 LEU A N 1
ATOM 1831 C CA . LEU A 1 228 ? -6.217 -2.384 12.533 1.00 73.62 228 LEU A CA 1
ATOM 1832 C C . LEU A 1 228 ? -6.185 -3.785 11.912 1.00 73.62 228 LEU A C 1
ATOM 1834 O O . LEU A 1 228 ? -7.116 -4.568 12.152 1.00 73.62 228 LEU A O 1
ATOM 1838 N N . PRO A 1 229 ? -5.128 -4.115 11.147 1.00 70.00 229 PRO A N 1
ATOM 1839 C CA . PRO A 1 229 ? -4.929 -5.477 10.688 1.00 70.00 229 PRO A CA 1
ATOM 1840 C C . PRO A 1 229 ? -4.936 -6.413 11.908 1.00 70.00 229 PRO A C 1
ATOM 1842 O O . PRO A 1 229 ? -4.283 -6.117 12.917 1.00 70.00 229 PRO A O 1
ATOM 1845 N N . PRO A 1 230 ? -5.706 -7.514 11.875 1.00 68.81 230 PRO A N 1
ATOM 1846 C CA . PRO A 1 230 ? -5.700 -8.475 12.964 1.00 68.81 230 PRO A CA 1
ATOM 1847 C C . PRO A 1 230 ? -4.302 -9.087 13.088 1.00 68.81 230 PRO A C 1
ATOM 1849 O O . PRO A 1 230 ? -3.630 -9.352 12.090 1.00 68.81 230 PRO A O 1
ATOM 1852 N N . SER A 1 231 ? -3.856 -9.335 14.320 1.00 70.38 231 SER A N 1
ATOM 1853 C CA . SER A 1 231 ? -2.565 -9.987 14.529 1.00 70.38 231 SER A CA 1
ATOM 1854 C C . SER A 1 231 ? -2.573 -11.400 13.935 1.00 70.38 231 SER A C 1
ATOM 1856 O O . SER A 1 231 ? -3.603 -12.080 13.892 1.00 70.38 231 SER A O 1
ATOM 1858 N N . ARG A 1 232 ? -1.397 -11.889 13.520 1.00 68.19 232 ARG A N 1
ATOM 1859 C CA . ARG A 1 232 ? -1.244 -13.263 13.021 1.00 68.19 232 ARG A CA 1
ATOM 1860 C C . ARG A 1 232 ? -1.754 -14.292 14.031 1.00 68.19 232 ARG A C 1
ATOM 1862 O O . ARG A 1 232 ? -2.382 -15.264 13.628 1.00 68.19 232 ARG A O 1
ATOM 1869 N N . SER A 1 233 ? -1.477 -14.091 15.321 1.00 69.31 233 SER A N 1
ATOM 1870 C CA . SER A 1 233 ? -1.979 -14.971 16.382 1.00 69.31 233 SER A CA 1
ATOM 1871 C C . SER A 1 233 ? -3.502 -14.972 16.425 1.00 69.31 233 SER A C 1
ATOM 1873 O O . SER A 1 233 ? -4.085 -16.044 16.352 1.00 69.31 233 SER A O 1
ATOM 1875 N N . ALA A 1 234 ? -4.140 -13.798 16.400 1.00 72.31 234 ALA A N 1
ATOM 1876 C CA . ALA A 1 234 ? -5.595 -13.700 16.389 1.00 72.31 234 ALA A CA 1
ATOM 1877 C C . ALA A 1 234 ? -6.207 -14.414 15.175 1.00 72.31 234 ALA A C 1
ATOM 1879 O O . ALA A 1 234 ? -7.200 -15.114 15.324 1.00 72.31 234 ALA A O 1
ATOM 1880 N N . LEU A 1 235 ? -5.607 -14.302 13.984 1.00 71.25 235 LEU A N 1
ATOM 1881 C CA . LEU A 1 235 ? -6.079 -15.028 12.799 1.00 71.25 235 LEU A CA 1
ATOM 1882 C C . LEU A 1 235 ? -5.906 -16.553 12.917 1.00 71.25 235 LEU A C 1
ATOM 1884 O O . LEU A 1 235 ? -6.781 -17.302 12.485 1.00 71.25 235 LEU A O 1
ATOM 1888 N N . ILE A 1 236 ? -4.800 -17.030 13.496 1.00 72.19 236 ILE A N 1
ATOM 1889 C CA . ILE A 1 236 ? -4.572 -18.465 13.742 1.00 72.19 236 ILE A CA 1
ATOM 1890 C C . ILE A 1 236 ? -5.580 -18.998 14.770 1.00 72.19 236 ILE A C 1
ATOM 1892 O O . ILE A 1 236 ? -6.210 -20.023 14.518 1.00 72.19 236 ILE A O 1
ATOM 1896 N N . ASP A 1 237 ? -5.795 -18.264 15.861 1.00 73.25 237 ASP A N 1
ATOM 1897 C CA . ASP A 1 237 ? -6.731 -18.631 16.926 1.00 73.25 237 ASP A CA 1
ATOM 1898 C C . ASP A 1 237 ? -8.173 -18.674 16.400 1.00 73.25 237 ASP A C 1
ATOM 1900 O O . ASP A 1 237 ? -8.888 -19.655 16.590 1.00 73.25 237 ASP A O 1
ATOM 1904 N N . ILE A 1 238 ? -8.587 -17.635 15.668 1.00 71.44 238 ILE A N 1
ATOM 1905 C CA . ILE A 1 238 ? -9.939 -17.511 15.105 1.00 71.44 238 ILE A CA 1
ATOM 1906 C C . ILE A 1 238 ? -10.194 -18.554 13.999 1.00 71.44 238 ILE A C 1
ATOM 1908 O O . ILE A 1 238 ? -11.327 -18.986 13.799 1.00 71.44 238 ILE A O 1
ATOM 1912 N N . SER A 1 239 ? -9.155 -19.008 13.295 1.00 69.44 239 SER A N 1
ATOM 1913 C CA . SER A 1 239 ? -9.271 -20.066 12.278 1.00 69.44 239 SER A CA 1
ATOM 1914 C C . SER A 1 239 ? -9.241 -21.491 12.845 1.00 69.44 239 SER A C 1
ATOM 1916 O O . SER A 1 239 ? -9.290 -22.444 12.067 1.00 69.44 239 SER A O 1
ATOM 1918 N N . ASN A 1 240 ? -9.171 -21.658 14.174 1.00 67.69 240 ASN A N 1
ATOM 1919 C CA . ASN A 1 240 ? -9.004 -22.950 14.852 1.00 67.69 240 ASN A CA 1
ATOM 1920 C C . ASN A 1 240 ? -7.796 -23.761 14.333 1.00 67.69 240 ASN A C 1
ATOM 1922 O O . ASN A 1 240 ? -7.783 -24.992 14.395 1.00 67.69 240 ASN A O 1
ATOM 1926 N N . SER A 1 241 ? -6.777 -23.079 13.802 1.00 64.69 241 SER A N 1
ATOM 1927 C CA . SER A 1 241 ? -5.528 -23.693 13.357 1.00 64.69 241 SER A CA 1
ATOM 1928 C C . SER A 1 241 ? -4.528 -23.718 14.513 1.00 64.69 241 SER A C 1
ATOM 1930 O O . SER A 1 241 ? -4.500 -22.827 15.353 1.00 64.69 241 SER A O 1
ATOM 1932 N N . THR A 1 242 ? -3.648 -24.716 14.556 1.00 64.62 242 THR A N 1
ATOM 1933 C CA . THR A 1 242 ? -2.537 -24.729 15.521 1.00 64.62 242 THR A CA 1
ATOM 1934 C C . THR A 1 242 ? -1.349 -23.920 14.993 1.00 64.62 242 THR A C 1
ATOM 1936 O O . THR A 1 242 ? -1.140 -23.824 13.784 1.00 64.62 242 THR A O 1
ATOM 1939 N N . HIS A 1 243 ? -0.514 -23.366 15.879 1.00 60.09 243 HIS A N 1
ATOM 1940 C CA . HIS A 1 243 ? 0.680 -22.604 15.476 1.00 60.09 243 HIS A CA 1
ATOM 1941 C C . HIS A 1 243 ? 1.676 -23.393 14.603 1.00 60.09 243 HIS A C 1
ATOM 1943 O O . HIS A 1 243 ? 2.432 -22.775 13.853 1.00 60.09 243 HIS A O 1
ATOM 1949 N N . ASN A 1 244 ? 1.655 -24.730 14.687 1.00 62.12 244 ASN A N 1
ATOM 1950 C CA . ASN A 1 244 ? 2.525 -25.641 13.935 1.00 62.12 244 ASN A CA 1
ATOM 1951 C C . ASN A 1 244 ? 1.830 -26.326 12.742 1.00 62.12 244 ASN A C 1
ATOM 1953 O O . ASN A 1 244 ? 2.476 -27.111 12.048 1.00 62.12 244 ASN A O 1
ATOM 1957 N N . SER A 1 245 ? 0.537 -26.082 12.501 1.00 64.81 245 SER A N 1
ATOM 1958 C CA . SER A 1 245 ? -0.156 -26.605 11.316 1.00 64.81 245 SER A CA 1
ATOM 1959 C C . SER A 1 245 ? 0.006 -25.673 10.118 1.00 64.81 245 SER A C 1
ATOM 1961 O O . SER A 1 245 ? 0.552 -24.573 10.226 1.00 64.81 245 SER A O 1
ATOM 1963 N N . GLN A 1 246 ? -0.456 -26.130 8.951 1.00 62.94 246 GLN A N 1
ATOM 1964 C CA . GLN A 1 246 ? -0.515 -25.287 7.764 1.00 62.94 246 GLN A CA 1
ATOM 1965 C C . GLN A 1 246 ? -1.295 -24.007 8.104 1.00 62.94 246 GLN A C 1
ATOM 1967 O O . GLN A 1 246 ? -2.418 -24.110 8.604 1.00 62.94 246 GLN A O 1
ATOM 1972 N N . PRO A 1 247 ? -0.707 -22.817 7.888 1.00 63.84 247 PRO A N 1
ATOM 1973 C CA . PRO A 1 247 ? -1.396 -21.577 8.182 1.00 63.84 247 PRO A CA 1
ATOM 1974 C C . PRO A 1 247 ? -2.650 -21.456 7.302 1.00 63.84 247 PRO A C 1
ATOM 1976 O O . PRO A 1 247 ? -2.683 -22.012 6.196 1.00 63.84 247 PRO A O 1
ATOM 1979 N N . PRO A 1 248 ? -3.677 -20.728 7.770 1.00 63.75 248 PRO A N 1
ATOM 1980 C CA . PRO A 1 248 ? -4.868 -20.449 6.980 1.00 63.75 248 PRO A CA 1
ATOM 1981 C C . PRO A 1 248 ? -4.510 -19.887 5.599 1.00 63.75 248 PRO A C 1
ATOM 1983 O O . PRO A 1 248 ? -3.481 -19.213 5.471 1.00 63.75 248 PRO A O 1
ATOM 1986 N N . PRO A 1 249 ? -5.341 -20.135 4.569 1.00 59.34 249 PRO A N 1
ATOM 1987 C CA . PRO A 1 249 ? -5.087 -19.678 3.211 1.00 59.34 249 PRO A CA 1
ATOM 1988 C C . PRO A 1 249 ? -4.634 -18.217 3.160 1.00 59.34 249 PRO A C 1
ATOM 1990 O O . PRO A 1 249 ? -5.389 -17.306 3.487 1.00 59.34 249 PRO A O 1
ATOM 1993 N N . GLY A 1 250 ? -3.378 -18.029 2.749 1.00 55.25 250 GLY A N 1
ATOM 1994 C CA . GLY A 1 250 ? -2.780 -16.724 2.506 1.00 55.25 250 GLY A CA 1
ATOM 1995 C C . GLY A 1 250 ? -2.180 -15.987 3.716 1.00 55.25 250 GLY A C 1
ATOM 1996 O O . GLY A 1 250 ? -1.789 -14.826 3.598 1.00 55.25 250 GLY A O 1
ATOM 1997 N N . LEU A 1 251 ? -1.988 -16.693 4.832 1.00 59.53 251 LEU A N 1
ATOM 1998 C CA . LEU A 1 251 ? -0.912 -16.414 5.784 1.00 59.53 251 LEU A CA 1
ATOM 1999 C C . LEU A 1 251 ? 0.343 -17.196 5.351 1.00 59.53 251 LEU A C 1
ATOM 2001 O O . LEU A 1 251 ? 0.293 -18.417 5.199 1.00 59.53 251 LEU A O 1
ATOM 2005 N N . SER A 1 252 ? 1.473 -16.518 5.120 1.00 53.50 252 SER A N 1
ATOM 2006 C CA . SER A 1 252 ? 2.727 -17.192 4.752 1.00 53.50 252 SER A CA 1
ATOM 2007 C C . SER A 1 252 ? 3.335 -17.958 5.939 1.00 53.50 252 SER A C 1
ATOM 2009 O O . SER A 1 252 ? 3.013 -17.715 7.108 1.00 53.50 252 SER A O 1
ATOM 2011 N N . THR A 1 253 ? 4.269 -18.873 5.648 1.00 53.09 253 THR A N 1
ATOM 2012 C CA . THR A 1 253 ? 5.230 -19.381 6.644 1.00 53.09 253 THR A CA 1
ATOM 2013 C C . THR A 1 253 ? 5.885 -18.206 7.382 1.00 53.09 253 THR A C 1
ATOM 2015 O O . THR A 1 253 ? 6.041 -17.143 6.776 1.00 53.09 253 THR A O 1
ATOM 2018 N N . PRO A 1 254 ? 6.232 -18.358 8.674 1.00 47.34 254 PRO A N 1
ATOM 2019 C CA . PRO A 1 254 ? 6.683 -17.250 9.512 1.00 47.34 254 PRO A CA 1
ATOM 2020 C C . PRO A 1 254 ? 7.841 -16.492 8.851 1.00 47.34 254 PRO A C 1
ATOM 2022 O O . PRO A 1 254 ? 8.916 -17.050 8.645 1.00 47.34 254 PRO A O 1
ATOM 2025 N N . LEU A 1 255 ? 7.593 -15.228 8.513 1.00 45.97 255 LEU A N 1
ATOM 2026 C CA . LEU A 1 255 ? 8.624 -14.252 8.173 1.00 45.97 255 LEU A CA 1
ATOM 2027 C C . LEU A 1 255 ? 9.011 -13.474 9.451 1.00 45.97 255 LEU A C 1
ATOM 2029 O O . LEU A 1 255 ? 8.273 -13.536 10.441 1.00 45.97 255 LEU A O 1
ATOM 2033 N N . PRO A 1 256 ? 10.186 -12.814 9.485 1.00 43.28 256 PRO A N 1
ATOM 2034 C CA . PRO A 1 256 ? 10.752 -12.200 10.692 1.00 43.28 256 PRO A CA 1
ATOM 2035 C C . PRO A 1 256 ? 9.821 -11.173 11.358 1.00 43.28 256 PRO A C 1
ATOM 2037 O O . PRO A 1 256 ? 8.892 -10.671 10.737 1.00 43.28 256 PRO A O 1
ATOM 2040 N N . HIS A 1 257 ? 10.102 -10.825 12.620 1.00 42.66 257 HIS A N 1
ATOM 2041 C CA . HIS A 1 257 ? 9.297 -9.961 13.509 1.00 42.66 257 HIS A CA 1
ATOM 2042 C C . HIS A 1 257 ? 8.934 -8.545 12.990 1.00 42.66 257 HIS A C 1
ATOM 2044 O O . HIS A 1 257 ? 8.244 -7.817 13.691 1.00 42.66 257 HIS A O 1
ATOM 2050 N N . HIS A 1 258 ? 9.326 -8.158 11.776 1.00 42.44 258 HIS A N 1
ATOM 2051 C CA . HIS A 1 258 ? 9.089 -6.838 11.175 1.00 42.44 258 HIS A CA 1
ATOM 2052 C C . HIS A 1 258 ? 8.004 -6.872 10.081 1.00 42.44 258 HIS A C 1
ATOM 2054 O O . HIS A 1 258 ? 8.164 -6.273 9.025 1.00 42.44 258 HIS A O 1
ATOM 2060 N N . TRP A 1 259 ? 6.927 -7.630 10.296 1.00 45.75 259 TRP A N 1
ATOM 2061 C CA . TRP A 1 259 ? 5.902 -7.907 9.276 1.00 45.75 259 TRP A CA 1
ATOM 2062 C C . TRP A 1 259 ? 4.667 -6.995 9.354 1.00 45.75 259 TRP A C 1
ATOM 2064 O O . TRP A 1 259 ? 3.808 -7.061 8.477 1.00 45.75 259 TRP A O 1
ATOM 2074 N N . GLU A 1 260 ? 4.532 -6.172 10.396 1.00 48.47 260 GLU A N 1
ATOM 2075 C CA . GLU A 1 260 ? 3.358 -5.309 10.554 1.00 48.47 260 GLU A CA 1
ATOM 2076 C C . GLU A 1 260 ? 3.420 -4.159 9.536 1.00 48.47 260 GLU A C 1
ATOM 2078 O O . GLU A 1 260 ? 4.407 -3.419 9.465 1.00 48.47 260 GLU A O 1
ATOM 2083 N N . ALA A 1 261 ? 2.369 -4.019 8.724 1.00 42.69 261 ALA A N 1
ATOM 2084 C CA . ALA A 1 261 ? 2.268 -2.969 7.717 1.00 42.69 261 ALA A CA 1
ATOM 2085 C C . ALA A 1 261 ? 2.447 -1.587 8.378 1.00 42.69 261 ALA A C 1
ATOM 2087 O O . ALA A 1 261 ? 1.670 -1.190 9.247 1.00 42.69 261 ALA A O 1
ATOM 2088 N N . GLY A 1 262 ? 3.511 -0.874 7.991 1.00 41.47 262 GLY A N 1
ATOM 2089 C CA . GLY A 1 262 ? 3.897 0.429 8.553 1.00 41.47 262 GLY A CA 1
ATOM 2090 C C . GLY A 1 262 ? 5.133 0.427 9.466 1.00 41.47 262 GLY A C 1
ATOM 2091 O O . GLY A 1 262 ? 5.686 1.504 9.710 1.00 41.47 262 GLY A O 1
ATOM 2092 N N . LEU A 1 263 ? 5.606 -0.744 9.916 1.00 39.91 263 LEU A N 1
ATOM 2093 C CA . LEU A 1 263 ? 6.867 -0.891 10.664 1.00 39.91 263 LEU A CA 1
ATOM 2094 C C . LEU A 1 263 ? 8.099 -1.070 9.779 1.00 39.91 263 LEU A C 1
ATOM 2096 O O . LEU A 1 263 ? 9.210 -0.811 10.241 1.00 39.91 263 LEU A O 1
ATOM 2100 N N . ASP A 1 264 ? 7.911 -1.491 8.529 1.00 43.94 264 ASP A N 1
ATOM 2101 C CA . ASP A 1 264 ? 8.998 -1.573 7.558 1.00 43.94 264 ASP A CA 1
ATOM 2102 C C . ASP A 1 264 ? 9.638 -0.192 7.399 1.00 43.94 264 ASP A C 1
ATOM 2104 O O . ASP A 1 264 ? 8.931 0.821 7.371 1.00 43.94 264 ASP A O 1
ATOM 2108 N N . ASP A 1 265 ? 10.969 -0.130 7.366 1.00 40.34 265 ASP A N 1
ATOM 2109 C CA . ASP A 1 265 ? 11.772 1.088 7.502 1.00 40.34 265 ASP A CA 1
ATOM 2110 C C . ASP A 1 265 ? 11.531 2.106 6.357 1.00 40.34 265 ASP A C 1
ATOM 2112 O O . ASP A 1 265 ? 11.952 3.262 6.440 1.00 40.34 265 ASP A O 1
ATOM 2116 N N . GLY A 1 266 ? 10.709 1.753 5.365 1.00 40.41 266 GLY A N 1
ATOM 2117 C CA . GLY A 1 266 ? 10.419 2.561 4.183 1.00 40.41 266 GLY A CA 1
ATOM 2118 C C . GLY A 1 266 ? 11.611 2.612 3.229 1.00 40.41 266 GLY A C 1
ATOM 2119 O O . GLY A 1 266 ? 11.566 3.337 2.237 1.00 40.41 266 GLY A O 1
ATOM 2120 N N . THR A 1 267 ? 12.668 1.850 3.521 1.00 35.94 267 THR A N 1
ATOM 2121 C CA . THR A 1 267 ? 13.793 1.589 2.625 1.00 35.94 267 THR A CA 1
ATOM 2122 C C . THR A 1 267 ? 13.559 0.345 1.772 1.00 35.94 267 THR A C 1
ATOM 2124 O O . THR A 1 267 ? 14.268 0.159 0.780 1.00 35.94 267 THR A O 1
ATOM 2127 N N . ALA A 1 268 ? 12.520 -0.447 2.073 1.00 33.38 268 ALA A N 1
ATOM 2128 C CA . ALA A 1 268 ?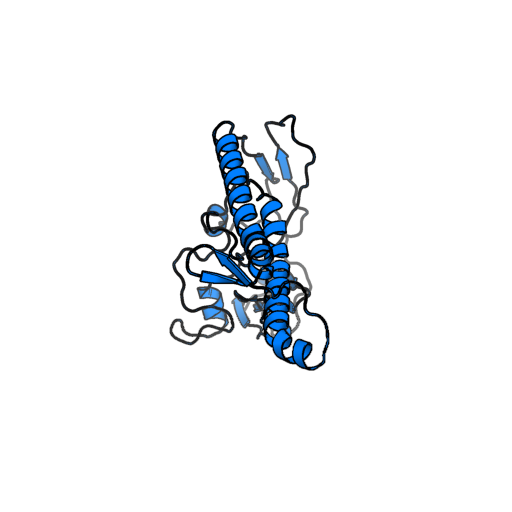 12.010 -1.491 1.194 1.00 33.38 268 ALA A CA 1
ATOM 2129 C C . ALA A 1 268 ? 11.491 -0.879 -0.115 1.00 33.38 268 ALA A C 1
ATOM 2131 O O . ALA A 1 268 ? 10.342 -0.460 -0.275 1.00 33.38 268 ALA A O 1
ATOM 2132 N N . GLY A 1 269 ? 12.415 -0.766 -1.065 1.00 36.59 269 GLY A N 1
ATOM 2133 C CA . GLY A 1 269 ? 12.186 -0.277 -2.406 1.00 36.59 269 GLY A CA 1
ATOM 2134 C C . GLY A 1 269 ? 11.141 -1.107 -3.143 1.00 36.59 269 GLY A C 1
ATOM 2135 O O . GLY A 1 269 ? 11.469 -2.069 -3.825 1.00 36.59 269 GLY A O 1
ATOM 2136 N N . GLY A 1 270 ? 9.891 -0.654 -3.103 1.00 34.00 270 GLY A N 1
ATOM 2137 C CA . GLY A 1 270 ? 8.872 -0.996 -4.092 1.00 34.00 270 GLY A CA 1
ATOM 2138 C C . GLY A 1 270 ? 8.329 -2.422 -4.049 1.00 34.00 270 GLY A C 1
ATOM 2139 O O . GLY A 1 270 ? 7.760 -2.843 -5.060 1.00 34.00 270 GLY A O 1
ATOM 2140 N N . GLU A 1 271 ? 8.472 -3.129 -2.931 1.00 33.22 271 GLU A N 1
ATOM 2141 C CA . GLU A 1 271 ? 7.694 -4.338 -2.662 1.00 33.22 271 GLU A CA 1
ATOM 2142 C C . GLU A 1 271 ? 6.345 -3.924 -2.063 1.00 33.22 271 GLU A C 1
ATOM 2144 O O . GLU A 1 271 ? 6.282 -3.045 -1.205 1.00 33.22 271 GLU A O 1
ATOM 2149 N N . ASP A 1 272 ? 5.258 -4.468 -2.621 1.00 34.69 272 ASP A N 1
ATOM 2150 C CA . ASP A 1 272 ? 3.884 -4.171 -2.212 1.00 34.69 272 ASP A CA 1
ATOM 2151 C C . ASP A 1 272 ? 3.745 -4.480 -0.708 1.00 34.69 272 ASP A C 1
ATOM 2153 O O . ASP A 1 272 ? 3.652 -5.640 -0.312 1.00 34.69 272 ASP A O 1
ATOM 2157 N N . ALA A 1 273 ? 3.736 -3.445 0.136 1.00 32.91 273 ALA A N 1
ATOM 2158 C CA . ALA A 1 273 ? 3.250 -3.584 1.499 1.00 32.91 273 ALA A CA 1
ATOM 2159 C C . ALA A 1 273 ? 1.730 -3.819 1.417 1.00 32.91 273 ALA A C 1
ATOM 2161 O O . ALA A 1 273 ? 1.041 -3.024 0.763 1.00 32.91 273 ALA A O 1
ATOM 2162 N N . PRO A 1 274 ? 1.198 -4.904 2.010 1.00 33.62 274 PRO A N 1
ATOM 2163 C CA . PRO A 1 274 ? -0.237 -5.149 2.011 1.00 33.62 274 PRO A CA 1
ATOM 2164 C C . PRO A 1 274 ? -0.972 -4.014 2.745 1.00 33.62 274 PRO A C 1
ATOM 2166 O O . PRO A 1 274 ? -0.436 -3.433 3.691 1.00 33.62 274 PRO A O 1
ATOM 2169 N N . LEU A 1 275 ? -2.174 -3.698 2.248 1.00 30.20 275 LEU A N 1
ATOM 2170 C CA . LEU A 1 275 ? -3.104 -2.686 2.774 1.00 30.20 275 LEU A CA 1
ATOM 2171 C C . LEU A 1 275 ? -3.450 -2.882 4.257 1.00 30.20 275 LEU A C 1
ATOM 2173 O O . LEU A 1 275 ? -3.704 -4.039 4.663 1.00 30.20 275 LEU A O 1
#

Radius of gyration: 28.62 Å; chains: 1; bounding box: 70×56×82 Å